Protein AF-A0A8T2WGD7-F1 (afdb_monomer)

Foldseek 3Di:
DDDDDDDDDDDDDPDDDDDDDDDDDDPDDDDDDDPDDPDDDDDPDDPPPDPPPPPPPDDDDDPVVVVVVVVVVVVVVVVVVVVVVVVLVVVLVVQVDDPDDAAAEDDQVCVLVVLQPDDLQAKEKEWEAESSDPLSSVLVVVVRVLCVVVDPRYHHHYYYCDPNNVVVCVVVVNDDPGKIFIGGNSDTPDIDDDSVCSVVVNVVSVVRD

Radius of gyration: 30.74 Å; Cα contacts (8 Å, |Δi|>4): 181; chains: 1; bounding box: 77×70×75 Å

Sequence (209 aa):
MEAMGVTNISMTSANLVKYHLVNQKPFNKAVAPLSTLSGLGLFRHQKKQQPHKTLLISQSTNKADELAAMQNFKSGLDDALKAAAAKAAAEAAAADADGEADLTSLEGPTFWSTIKSLPPTQLAIVLCYTNKCIPCKAAKPIIIQWVKEKGAKVVGFKFALTLPNKDVALAMGVRTSPVFLFFKNGELIKEIRGGKELQLVKEFMDQNS

Secondary structure (DSSP, 8-state):
--------------------------------------------------------------HHHHHHHHHHHHHHHHHHHHHHHHHHHHHHHTTSS----S-EEEPTTTHHHHHHHS-TTSEEEEEEE-TT-HHHHHHHHHHHHHHHHHGGGEEEEEEE--GGGHHHHHHTT--SSSEEEEEETTEEEEEEESSSTHHHHHHHHHHH-

Structure (mmCIF, N/CA/C/O backbone):
data_AF-A0A8T2WGD7-F1
#
_entry.id   AF-A0A8T2WGD7-F1
#
loop_
_atom_site.group_PDB
_atom_site.id
_atom_site.type_symbol
_atom_site.label_atom_id
_atom_site.label_alt_id
_atom_site.label_comp_id
_atom_site.label_asym_id
_atom_site.label_entity_id
_atom_site.label_seq_id
_atom_site.pdbx_PDB_ins_code
_atom_site.Cartn_x
_atom_site.Cartn_y
_atom_site.Cartn_z
_atom_site.occupancy
_atom_site.B_iso_or_equiv
_atom_site.auth_seq_id
_atom_site.auth_comp_id
_atom_site.auth_asym_id
_atom_site.auth_atom_id
_atom_site.pdbx_PDB_model_num
ATOM 1 N N . MET A 1 1 ? -43.949 -10.591 24.478 1.00 43.59 1 MET A N 1
ATOM 2 C CA . MET A 1 1 ? -44.166 -11.080 23.101 1.00 43.59 1 MET A CA 1
ATOM 3 C C . MET A 1 1 ? -44.875 -9.969 22.356 1.00 43.59 1 MET A C 1
ATOM 5 O O . MET A 1 1 ? -46.091 -9.888 22.429 1.00 43.59 1 MET A O 1
ATOM 9 N N . GLU A 1 2 ? -44.118 -9.075 21.730 1.00 40.19 2 GLU A N 1
ATOM 10 C CA . GLU A 1 2 ? -44.678 -8.021 20.883 1.00 40.19 2 GLU A CA 1
ATOM 11 C C . GLU A 1 2 ? -44.143 -8.203 19.470 1.00 40.19 2 GLU A C 1
ATOM 13 O O . GLU A 1 2 ? -42.950 -8.419 19.248 1.00 40.19 2 GLU A O 1
ATOM 18 N N . ALA A 1 3 ? -45.090 -8.239 18.543 1.00 41.53 3 ALA A N 1
ATOM 19 C CA . ALA A 1 3 ? -44.911 -8.584 17.155 1.00 41.53 3 ALA A CA 1
ATOM 20 C C . ALA A 1 3 ? -44.629 -7.333 16.314 1.00 41.53 3 ALA A C 1
ATOM 22 O O . ALA A 1 3 ? -45.290 -6.312 16.455 1.00 41.53 3 ALA A O 1
ATOM 23 N N . MET A 1 4 ? -43.664 -7.490 15.409 1.00 44.59 4 MET A N 1
ATOM 24 C CA . MET A 1 4 ? -43.708 -7.088 13.999 1.00 44.59 4 MET A CA 1
ATOM 25 C C . MET A 1 4 ? -44.355 -5.733 13.668 1.00 44.59 4 MET A C 1
ATOM 27 O O . MET A 1 4 ? -45.533 -5.648 13.329 1.00 44.59 4 MET A O 1
ATOM 31 N N . GLY A 1 5 ? -43.518 -4.695 13.613 1.00 37.62 5 GLY A N 1
ATOM 32 C CA . GLY A 1 5 ? -43.758 -3.502 12.804 1.00 37.62 5 GLY A CA 1
ATOM 33 C C . GLY A 1 5 ? -43.057 -3.637 11.453 1.00 37.62 5 GLY A C 1
ATOM 34 O O . GLY A 1 5 ? -41.836 -3.540 11.370 1.00 37.62 5 GLY A O 1
ATOM 35 N N . VAL A 1 6 ? -43.837 -3.883 10.403 1.00 46.53 6 VAL A N 1
ATOM 36 C CA . VAL A 1 6 ? -43.415 -3.835 8.999 1.00 46.53 6 VAL A CA 1
ATOM 37 C C . VAL A 1 6 ? -43.622 -2.407 8.504 1.00 46.53 6 VAL A C 1
ATOM 39 O O . VAL A 1 6 ? -44.757 -1.941 8.450 1.00 46.53 6 VAL A O 1
ATOM 42 N N . THR A 1 7 ? -42.559 -1.726 8.085 1.00 47.91 7 THR A N 1
ATOM 43 C CA . THR A 1 7 ? -42.673 -0.577 7.181 1.00 47.91 7 THR A CA 1
ATOM 44 C C . THR A 1 7 ? -41.691 -0.733 6.031 1.00 47.91 7 THR A C 1
ATOM 46 O O . THR A 1 7 ? -40.472 -0.695 6.178 1.00 47.91 7 THR A O 1
ATOM 49 N N . ASN A 1 8 ? -42.286 -0.947 4.860 1.00 40.00 8 ASN A N 1
ATOM 50 C CA . ASN A 1 8 ? -41.657 -0.882 3.554 1.00 40.00 8 ASN A CA 1
ATOM 51 C C . ASN A 1 8 ? -40.971 0.473 3.357 1.00 40.00 8 ASN A C 1
ATOM 53 O O . ASN A 1 8 ? -41.638 1.507 3.373 1.00 40.00 8 ASN A O 1
ATOM 57 N N . ILE A 1 9 ? -39.675 0.457 3.049 1.00 47.97 9 ILE A N 1
ATOM 58 C CA . ILE A 1 9 ? -39.036 1.535 2.294 1.00 47.97 9 ILE A CA 1
ATOM 59 C C . ILE A 1 9 ? -38.624 0.944 0.952 1.00 47.97 9 ILE A C 1
ATOM 61 O O . ILE A 1 9 ? -37.592 0.299 0.791 1.00 47.97 9 ILE A O 1
ATOM 65 N N . SER A 1 10 ? -39.513 1.160 -0.010 1.00 40.53 10 SER A N 1
ATOM 66 C CA . SER A 1 10 ? -39.226 1.110 -1.433 1.00 40.53 10 SER A CA 1
ATOM 67 C C . SER A 1 10 ? -38.199 2.194 -1.764 1.00 40.53 10 SER A C 1
ATOM 69 O O . SER A 1 10 ? -38.532 3.375 -1.719 1.00 40.53 10 SER A O 1
ATOM 71 N N . MET A 1 11 ? -36.989 1.811 -2.168 1.00 36.56 11 MET A N 1
ATOM 72 C CA . MET A 1 11 ? -36.146 2.649 -3.024 1.00 36.56 11 MET A CA 1
ATOM 73 C C . MET A 1 11 ? -35.572 1.801 -4.156 1.00 36.56 11 MET A C 1
ATOM 75 O O . MET A 1 11 ? -34.542 1.146 -4.054 1.00 36.56 11 MET A O 1
ATOM 79 N N . THR A 1 12 ? -36.361 1.800 -5.225 1.00 43.50 12 THR A N 1
ATOM 80 C CA . THR A 1 12 ? -35.983 1.823 -6.638 1.00 43.50 12 THR A CA 1
ATOM 81 C C . THR A 1 12 ? -34.497 1.677 -6.971 1.00 43.50 12 THR A C 1
ATOM 83 O O . THR A 1 12 ? -33.676 2.568 -6.763 1.00 43.50 12 THR A O 1
ATOM 86 N N . SER A 1 13 ? -34.234 0.571 -7.655 1.00 41.41 13 SER A N 1
ATOM 87 C CA . SER A 1 13 ? -33.205 0.369 -8.666 1.00 41.41 13 SER A CA 1
ATOM 88 C C . SER A 1 13 ? -32.984 1.591 -9.572 1.00 41.41 13 SER A C 1
ATOM 90 O O . SER A 1 13 ? -33.743 1.823 -10.512 1.00 41.41 13 SER A O 1
ATOM 92 N N . ALA A 1 14 ? -31.891 2.314 -9.344 1.00 42.25 14 ALA A N 1
ATOM 93 C CA . ALA A 1 14 ? -31.249 3.156 -10.349 1.00 42.25 14 ALA A CA 1
ATOM 94 C C . ALA A 1 14 ? -29.822 2.641 -10.543 1.00 42.25 14 ALA A C 1
ATOM 96 O O . ALA A 1 14 ? -28.838 3.155 -10.014 1.00 42.25 14 ALA A O 1
ATOM 97 N N . ASN A 1 15 ? -29.763 1.531 -11.270 1.00 37.78 15 ASN A N 1
ATOM 98 C CA . ASN A 1 15 ? -28.555 1.006 -11.867 1.00 37.78 15 ASN A CA 1
ATOM 99 C C . ASN A 1 15 ? -27.928 2.086 -12.758 1.00 37.78 15 ASN A C 1
ATOM 101 O O . ASN A 1 15 ? -28.629 2.669 -13.575 1.00 37.78 15 ASN A O 1
ATOM 105 N N . LEU A 1 16 ? -26.612 2.243 -12.604 1.00 41.31 16 LEU A N 1
ATOM 106 C CA . LEU A 1 16 ? -25.621 2.174 -13.678 1.00 41.31 16 LEU A CA 1
ATOM 107 C C . LEU A 1 16 ? -25.752 3.140 -14.878 1.00 41.31 16 LEU A C 1
ATOM 109 O O . LEU A 1 16 ? -26.809 3.373 -15.439 1.00 41.31 16 LEU A O 1
ATOM 113 N N . VAL A 1 17 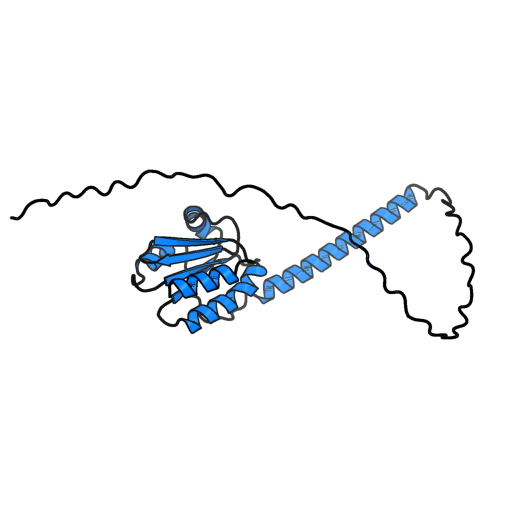? -24.582 3.551 -15.376 1.00 41.94 17 VAL A N 1
ATOM 114 C CA . VAL A 1 17 ? -24.332 4.292 -16.631 1.00 41.94 17 VAL A CA 1
ATOM 115 C C . VAL A 1 17 ? -24.252 5.816 -16.484 1.00 41.94 17 VAL A C 1
ATOM 117 O O . VAL A 1 17 ? -25.203 6.539 -16.757 1.00 41.94 17 VAL A O 1
ATOM 120 N N . LYS A 1 18 ? -23.042 6.309 -16.176 1.00 42.16 18 LYS A N 1
ATOM 121 C CA . LYS A 1 18 ? -22.360 7.373 -16.952 1.00 42.16 18 LYS A CA 1
ATOM 122 C C . LYS A 1 18 ? -21.025 7.761 -16.313 1.00 42.16 18 LYS A C 1
ATOM 124 O O . LYS A 1 18 ? -20.960 8.733 -15.585 1.00 42.16 18 LYS A O 1
ATOM 129 N N . TYR A 1 19 ? -19.951 7.047 -16.643 1.00 34.38 19 TYR A N 1
ATOM 130 C CA . TYR A 1 19 ? -18.603 7.634 -16.642 1.00 34.38 19 TYR A CA 1
ATOM 131 C C . TYR A 1 19 ? -17.776 7.014 -17.771 1.00 34.38 19 TYR A C 1
ATOM 133 O O . TYR A 1 19 ? -16.870 6.204 -17.582 1.00 34.38 19 TYR A O 1
ATOM 141 N N . HIS A 1 20 ? -18.143 7.395 -18.990 1.00 38.22 20 HIS A N 1
ATOM 142 C CA . HIS A 1 20 ? -17.285 7.307 -20.162 1.00 38.22 20 HIS A CA 1
ATOM 143 C C . HIS A 1 20 ? -17.554 8.518 -21.052 1.00 38.22 20 HIS A C 1
ATOM 145 O O . HIS A 1 20 ? -18.709 8.919 -21.183 1.00 38.22 20 HIS A O 1
ATOM 151 N N . LEU A 1 21 ? -16.478 9.014 -21.680 1.00 40.56 21 LEU A N 1
ATOM 152 C CA . LEU A 1 21 ? -16.380 10.172 -22.585 1.00 40.56 21 LEU A CA 1
ATOM 153 C C . LEU A 1 21 ? -16.255 11.521 -21.841 1.00 40.56 21 LEU A C 1
ATOM 155 O O . LEU A 1 21 ? -17.005 11.793 -20.921 1.00 40.56 21 LEU A O 1
ATOM 159 N N . VAL A 1 22 ? -15.348 12.443 -22.162 1.00 42.84 22 VAL A N 1
ATOM 160 C CA . VAL A 1 22 ? -14.399 12.545 -23.269 1.00 42.84 22 VAL A CA 1
ATOM 161 C C . VAL A 1 22 ? -13.336 13.570 -22.861 1.00 42.84 22 VAL A C 1
ATOM 163 O O . VAL A 1 22 ? -13.641 14.659 -22.385 1.00 42.84 22 VAL A O 1
ATOM 166 N N . ASN A 1 23 ? -12.076 13.202 -23.062 1.00 41.09 23 ASN A N 1
ATOM 167 C CA . ASN A 1 23 ? -10.942 14.110 -23.072 1.00 41.09 23 ASN A CA 1
ATOM 168 C C . ASN A 1 23 ? -10.891 14.743 -24.470 1.00 41.09 23 ASN A C 1
ATOM 170 O O . ASN A 1 23 ? -10.490 14.075 -25.421 1.00 41.09 23 ASN A O 1
ATOM 174 N N . GLN A 1 24 ? -11.334 15.992 -24.617 1.00 43.22 24 GLN A N 1
ATOM 175 C CA . GLN A 1 24 ? -11.022 16.801 -25.794 1.00 43.22 24 GLN A CA 1
ATOM 176 C C . GLN A 1 24 ? -10.644 18.224 -25.380 1.00 43.22 24 GLN A C 1
ATOM 178 O O . GLN A 1 24 ? -11.430 18.969 -24.801 1.00 43.22 24 GLN A O 1
ATOM 183 N N . LYS A 1 25 ? -9.393 18.573 -25.691 1.00 48.62 25 LYS A N 1
ATOM 184 C CA . LYS A 1 25 ? -8.848 19.933 -25.674 1.00 48.62 25 LYS A CA 1
ATOM 185 C C . LYS A 1 25 ? -9.598 20.810 -26.682 1.00 48.62 25 LYS A C 1
ATOM 187 O O . LYS A 1 25 ? -9.817 20.350 -27.801 1.00 48.62 25 LYS A O 1
ATOM 192 N N . PRO A 1 26 ? -9.767 22.106 -26.397 1.00 41.19 26 PRO A N 1
ATOM 193 C CA . PRO A 1 26 ? -9.791 23.109 -27.448 1.00 41.19 26 PRO A CA 1
ATOM 194 C C . PRO A 1 26 ? -8.509 23.946 -27.409 1.00 41.19 26 PRO A C 1
ATOM 196 O O . PRO A 1 26 ? -8.262 24.739 -26.504 1.00 41.19 26 PRO A O 1
ATOM 199 N N . PHE A 1 27 ? -7.685 23.750 -28.436 1.00 43.44 27 PHE A N 1
ATOM 200 C CA . PHE A 1 27 ? -6.678 24.708 -28.876 1.00 43.44 27 PHE A CA 1
ATOM 201 C C . PHE A 1 27 ? -7.441 25.815 -29.612 1.00 43.44 27 PHE A C 1
ATOM 203 O O . PHE A 1 27 ? -7.856 25.602 -30.747 1.00 43.44 27 PHE A O 1
ATOM 210 N N . ASN A 1 28 ? -7.661 26.972 -28.985 1.00 42.06 28 ASN A N 1
ATOM 211 C CA . ASN A 1 28 ? -8.217 28.132 -29.679 1.00 42.06 28 ASN A CA 1
ATOM 212 C C . ASN A 1 28 ? -7.241 29.307 -29.644 1.00 42.06 28 ASN A C 1
ATOM 214 O O . ASN A 1 28 ? -6.872 29.824 -28.593 1.00 42.06 28 ASN A O 1
ATOM 218 N N . LYS A 1 29 ? -6.830 29.688 -30.856 1.00 46.00 29 LYS A N 1
ATOM 219 C CA . LYS A 1 29 ? -6.151 30.930 -31.215 1.00 46.00 29 LYS A CA 1
ATOM 220 C C . LYS A 1 29 ? -7.048 32.125 -30.880 1.00 46.00 29 LYS A C 1
ATOM 222 O O . LYS A 1 29 ? -8.210 32.119 -31.269 1.00 46.00 29 LYS A O 1
ATOM 227 N N . ALA A 1 30 ? -6.469 33.185 -30.325 1.00 38.00 30 ALA A N 1
ATOM 228 C CA . ALA A 1 30 ? -6.874 34.556 -30.626 1.00 38.00 30 ALA A CA 1
ATOM 229 C C . ALA A 1 30 ? -5.709 35.507 -30.326 1.00 38.00 30 ALA A C 1
ATOM 231 O O . ALA A 1 30 ? -5.113 35.479 -29.254 1.00 38.00 30 ALA A O 1
ATOM 232 N N . VAL A 1 31 ? -5.372 36.299 -31.336 1.00 47.69 31 VAL A N 1
ATOM 233 C CA . VAL A 1 31 ? -4.348 37.343 -31.361 1.00 47.69 31 VAL A CA 1
ATOM 234 C C . VAL A 1 31 ? -5.012 38.662 -30.964 1.00 47.69 31 VAL A C 1
ATOM 236 O O . VAL A 1 31 ? -6.122 38.928 -31.418 1.00 47.69 31 VAL A O 1
ATOM 239 N N . ALA A 1 32 ? -4.319 39.512 -30.203 1.00 40.34 32 ALA A N 1
ATOM 240 C CA . ALA A 1 32 ? -4.594 40.949 -30.162 1.00 40.34 32 ALA A CA 1
ATOM 241 C C . ALA A 1 32 ? -3.281 41.747 -29.986 1.00 40.34 32 ALA A C 1
ATOM 243 O O . ALA A 1 32 ? -2.320 41.208 -29.432 1.00 40.34 32 ALA A O 1
ATOM 244 N N . PRO A 1 33 ? -3.204 42.983 -30.514 1.00 49.34 33 PRO A N 1
ATOM 245 C CA . PRO A 1 33 ? -1.953 43.621 -30.914 1.00 49.34 33 PRO A CA 1
ATOM 246 C C . PRO A 1 33 ? -1.381 44.545 -29.831 1.00 49.34 33 PRO A C 1
ATOM 248 O O . PRO A 1 33 ? -2.117 45.291 -29.192 1.00 49.34 33 PRO A O 1
ATOM 251 N N . LEU A 1 34 ? -0.053 44.553 -29.682 1.00 40.59 34 LEU A N 1
ATOM 252 C CA . LEU A 1 34 ? 0.660 45.533 -28.862 1.00 40.59 34 LEU A CA 1
ATOM 253 C C . LEU A 1 34 ? 1.481 46.454 -29.770 1.00 40.59 34 LEU A C 1
ATOM 255 O O . LEU A 1 34 ? 2.683 46.295 -29.967 1.00 40.59 34 LEU A O 1
ATOM 259 N N . SER A 1 35 ? 0.789 47.408 -30.383 1.00 47.69 35 SER A N 1
ATOM 260 C CA . SER A 1 35 ? 1.402 48.585 -30.984 1.00 47.69 35 SER A CA 1
ATOM 261 C C . SER A 1 35 ? 1.769 49.563 -29.872 1.00 47.69 35 SER A C 1
ATOM 263 O O . SER A 1 35 ? 0.868 50.241 -29.395 1.00 47.69 35 SER A O 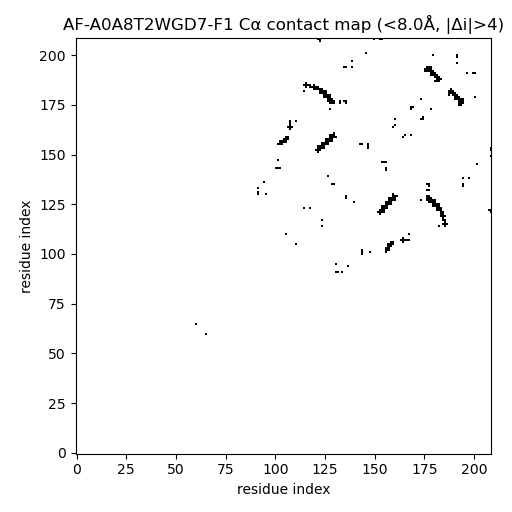1
ATOM 265 N N . THR A 1 36 ? 3.047 49.605 -29.476 1.00 50.81 36 THR A N 1
ATOM 266 C CA . THR A 1 36 ? 3.805 50.806 -29.043 1.00 50.81 36 THR A CA 1
ATOM 267 C C . THR A 1 36 ? 5.095 50.403 -28.327 1.00 50.81 36 THR A C 1
ATOM 269 O O . THR A 1 36 ? 5.162 50.394 -27.107 1.00 50.81 36 THR A O 1
ATOM 272 N N . LEU A 1 37 ? 6.168 50.144 -29.074 1.00 42.91 37 LEU A N 1
ATOM 273 C CA . LEU A 1 37 ? 7.529 50.336 -28.556 1.00 42.91 37 LEU A CA 1
ATOM 274 C C . LEU A 1 37 ? 8.405 50.900 -29.678 1.00 42.91 37 LEU A C 1
ATOM 276 O O . LEU A 1 37 ? 9.213 50.217 -30.302 1.00 42.91 37 LEU A O 1
ATOM 280 N N . SER A 1 38 ? 8.198 52.190 -29.935 1.00 46.75 38 SER A N 1
ATOM 281 C CA . SER A 1 38 ? 9.214 53.057 -30.519 1.00 46.75 38 SER A CA 1
ATOM 282 C C . SER A 1 38 ? 10.347 53.183 -29.504 1.00 46.75 38 SER A C 1
ATOM 284 O O . SER A 1 38 ? 10.168 53.771 -28.442 1.00 46.75 38 SER A O 1
ATOM 286 N N . GLY A 1 39 ? 11.503 52.609 -29.816 1.00 40.31 39 GLY A N 1
ATOM 287 C CA . GLY A 1 39 ? 12.676 52.665 -28.953 1.00 40.31 39 GLY A CA 1
ATOM 288 C C . GLY A 1 39 ? 13.917 52.236 -29.714 1.00 40.31 39 GLY A C 1
ATOM 289 O O . GLY A 1 39 ? 14.269 51.062 -29.731 1.00 40.31 39 GLY A O 1
ATOM 290 N N . LEU A 1 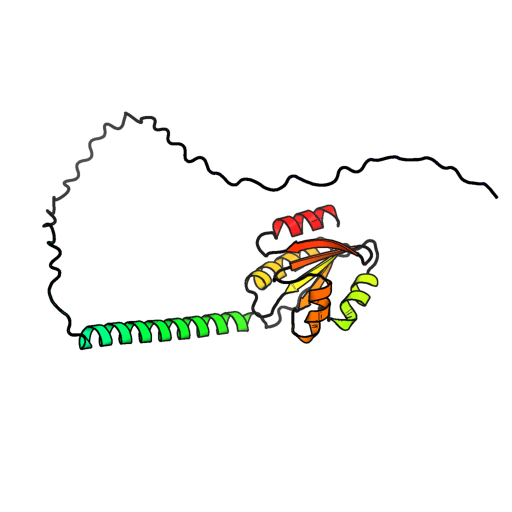40 ? 14.541 53.208 -30.381 1.00 46.50 40 LEU A N 1
ATOM 291 C CA . LEU A 1 40 ? 15.857 53.106 -31.000 1.00 46.50 40 LEU A CA 1
ATOM 292 C C . LEU A 1 40 ? 16.864 52.445 -30.046 1.00 46.50 40 LEU A C 1
ATOM 294 O O . LEU A 1 40 ? 17.116 52.942 -28.953 1.00 46.50 40 LEU A O 1
ATOM 298 N N . GLY A 1 41 ? 17.500 51.376 -30.516 1.00 38.00 41 GLY A N 1
ATOM 299 C CA . GLY A 1 41 ? 18.620 50.722 -29.851 1.00 38.00 41 GLY A CA 1
ATOM 300 C C . GLY A 1 41 ? 19.563 50.148 -30.894 1.00 38.00 41 GLY A C 1
ATOM 301 O O . GLY A 1 41 ? 19.402 49.025 -31.358 1.00 38.00 41 GLY A O 1
ATOM 302 N N . LEU A 1 42 ? 20.514 50.979 -31.302 1.00 48.12 42 LEU A N 1
ATOM 303 C CA . LEU A 1 42 ? 21.591 50.716 -32.245 1.00 48.12 42 LEU A CA 1
ATOM 304 C C . LEU A 1 42 ? 22.368 49.437 -31.860 1.00 48.12 42 LEU A C 1
ATOM 306 O O . LEU A 1 42 ? 23.206 49.467 -30.968 1.00 48.12 42 LEU A O 1
ATOM 310 N N . PHE A 1 43 ? 22.154 48.323 -32.561 1.00 41.09 43 PHE A N 1
ATOM 311 C CA . PHE A 1 43 ? 23.106 47.210 -32.562 1.00 41.09 43 PHE A CA 1
ATOM 312 C C . PHE A 1 43 ? 23.367 46.769 -33.997 1.00 41.09 43 PHE A C 1
ATOM 314 O O . PHE A 1 43 ? 22.528 46.163 -34.663 1.00 41.09 43 PHE A O 1
ATOM 321 N N . ARG A 1 44 ? 24.569 47.108 -34.479 1.00 51.16 44 ARG A N 1
ATOM 322 C CA . ARG A 1 44 ? 25.159 46.583 -35.713 1.00 51.16 44 ARG A CA 1
ATOM 323 C C . ARG A 1 44 ? 25.199 45.057 -35.625 1.00 51.16 44 ARG A C 1
ATOM 325 O O . ARG A 1 44 ? 26.124 44.487 -35.054 1.00 51.16 44 ARG A O 1
ATOM 332 N N . HIS A 1 45 ? 24.206 44.399 -36.210 1.00 44.50 45 HIS A N 1
ATOM 333 C CA . HIS A 1 45 ? 24.243 42.965 -36.442 1.00 44.50 45 HIS A CA 1
ATOM 334 C C . HIS A 1 45 ? 25.029 42.718 -37.732 1.00 44.50 45 HIS A C 1
ATOM 336 O O . HIS A 1 45 ? 24.586 43.066 -38.829 1.00 44.50 45 HIS A O 1
ATOM 342 N N . GLN A 1 46 ? 26.232 42.159 -37.601 1.00 50.41 46 GLN A N 1
ATOM 343 C CA . GLN A 1 46 ? 26.970 41.633 -38.741 1.00 50.41 46 GLN A CA 1
ATOM 344 C C . GLN A 1 46 ? 26.121 40.565 -39.443 1.00 50.41 46 GLN A C 1
ATOM 346 O O . GLN A 1 46 ? 25.866 39.496 -38.890 1.00 50.41 46 GLN A O 1
ATOM 351 N N . LYS A 1 47 ? 25.729 40.830 -40.692 1.00 43.88 47 LYS A N 1
ATOM 352 C CA . LYS A 1 47 ? 25.261 39.802 -41.628 1.00 43.88 47 LYS A CA 1
ATOM 353 C C . LYS A 1 47 ? 26.434 38.868 -41.950 1.00 43.88 47 LYS A C 1
ATOM 355 O O . LYS A 1 47 ? 27.127 39.065 -42.944 1.00 43.88 47 LYS A O 1
ATOM 360 N N . LYS A 1 48 ? 26.643 37.821 -41.148 1.00 43.62 48 LYS A N 1
ATOM 361 C CA . LYS A 1 48 ? 27.285 36.608 -41.664 1.00 43.62 48 LYS A CA 1
ATOM 362 C C . LYS A 1 48 ? 26.272 35.931 -42.577 1.00 43.62 48 LYS A C 1
ATOM 364 O O . LYS A 1 48 ? 25.345 35.271 -42.115 1.00 43.62 48 LYS A O 1
ATOM 369 N N . GLN A 1 49 ? 26.434 36.166 -43.874 1.00 47.50 49 GLN A N 1
ATOM 370 C CA . GLN A 1 49 ? 25.847 35.341 -44.919 1.00 47.50 49 GLN A CA 1
ATOM 371 C C . GLN A 1 49 ? 26.201 33.886 -44.599 1.00 47.50 49 GLN A C 1
ATOM 373 O O . GLN A 1 49 ? 27.376 33.525 -44.592 1.00 47.50 49 GLN A O 1
ATOM 378 N N . GLN A 1 50 ? 25.208 33.069 -44.258 1.00 49.78 50 GLN A N 1
ATOM 379 C CA . GLN A 1 50 ? 25.409 31.630 -44.265 1.00 49.78 50 GLN A CA 1
ATOM 380 C C . GLN A 1 50 ? 25.287 31.183 -45.723 1.00 49.78 50 GLN A C 1
ATOM 382 O O . GLN A 1 50 ? 24.212 31.358 -46.302 1.00 49.78 50 GLN A O 1
ATOM 387 N N . PRO A 1 51 ? 26.357 30.670 -46.355 1.00 43.12 51 PRO A N 1
ATOM 388 C CA . PRO A 1 51 ? 26.219 30.067 -47.667 1.00 43.12 51 PRO A CA 1
ATOM 389 C C . PRO A 1 51 ? 25.314 28.846 -47.518 1.00 43.12 51 PRO A C 1
ATOM 391 O O . PRO A 1 51 ? 25.501 28.035 -46.608 1.00 43.12 51 PRO A O 1
ATOM 394 N N . HIS A 1 52 ? 24.321 28.740 -48.399 1.00 48.28 52 HIS A N 1
ATOM 395 C CA . HIS A 1 52 ? 23.499 27.549 -48.553 1.00 48.28 52 HIS A CA 1
ATOM 396 C C . HIS A 1 52 ? 24.427 26.336 -48.658 1.00 48.28 52 HIS A C 1
ATOM 398 O O . HIS A 1 52 ? 25.092 26.135 -49.672 1.00 48.28 52 HIS A O 1
ATOM 404 N N . LYS A 1 53 ? 24.515 25.549 -47.581 1.00 46.44 53 LYS A N 1
ATOM 405 C CA . LYS A 1 53 ? 25.197 24.261 -47.602 1.00 46.44 53 LYS A CA 1
ATOM 406 C C . LYS A 1 53 ? 24.339 23.350 -48.468 1.00 46.44 53 LYS A C 1
ATOM 408 O O . LYS A 1 53 ? 23.363 22.772 -47.998 1.00 46.44 53 LYS A O 1
ATOM 413 N N . THR A 1 54 ? 24.686 23.280 -49.748 1.00 43.28 54 THR A N 1
ATOM 414 C CA . THR A 1 54 ? 24.332 22.172 -50.626 1.00 43.28 54 THR A CA 1
ATOM 415 C C . THR A 1 54 ? 24.576 20.892 -49.841 1.00 43.28 54 THR A C 1
ATOM 417 O O . THR A 1 54 ? 25.712 20.603 -49.457 1.00 43.28 54 THR A O 1
ATOM 420 N N . LEU A 1 55 ? 23.500 20.166 -49.541 1.00 47.09 55 LEU A N 1
ATOM 421 C CA . LEU A 1 55 ? 23.576 18.831 -48.975 1.00 47.09 55 LEU A CA 1
ATOM 422 C C . LEU A 1 55 ? 24.146 17.935 -50.078 1.00 47.09 55 LEU A C 1
ATOM 424 O O . LEU A 1 55 ? 23.414 17.354 -50.874 1.00 47.09 55 LEU A O 1
ATOM 428 N N . LEU A 1 56 ? 25.474 17.901 -50.180 1.00 41.28 56 LEU A N 1
ATOM 429 C CA . LEU A 1 56 ? 26.171 16.877 -50.932 1.00 41.28 56 LEU A CA 1
ATOM 430 C C . LEU A 1 56 ? 25.878 15.563 -50.212 1.00 41.28 56 LEU A C 1
ATOM 432 O O . LEU A 1 56 ? 26.493 15.252 -49.195 1.00 41.28 56 LEU A O 1
ATOM 436 N N . ILE A 1 57 ? 24.915 14.802 -50.728 1.00 59.53 57 ILE A N 1
ATOM 437 C CA . ILE A 1 57 ? 24.851 13.363 -50.482 1.00 59.53 57 ILE A CA 1
ATOM 438 C C . ILE A 1 57 ? 26.058 12.787 -51.228 1.00 59.53 57 ILE A C 1
ATOM 440 O O . ILE A 1 57 ? 25.973 12.385 -52.387 1.00 59.53 57 ILE A O 1
ATOM 444 N N . SER A 1 58 ? 27.234 12.882 -50.606 1.00 54.44 58 SER A N 1
ATOM 445 C CA . SER A 1 58 ? 28.469 12.365 -51.170 1.00 54.44 58 SER A CA 1
ATOM 446 C C . SER A 1 58 ? 28.666 10.923 -50.725 1.00 54.44 58 SER A C 1
ATOM 448 O O . SER A 1 58 ? 29.146 10.664 -49.629 1.00 54.44 58 SER A O 1
ATOM 450 N N . GLN A 1 59 ? 28.320 10.050 -51.667 1.00 55.56 59 GLN A N 1
ATOM 451 C CA . GLN A 1 59 ? 29.041 8.843 -52.065 1.00 55.56 59 GLN A CA 1
ATOM 452 C C . GLN A 1 59 ? 29.026 7.637 -51.117 1.00 55.56 59 GLN A C 1
ATOM 454 O O . GLN A 1 59 ? 29.397 7.693 -49.952 1.00 55.56 59 GLN A O 1
ATOM 459 N N . SER A 1 60 ? 28.607 6.527 -51.730 1.00 59.31 60 SER A N 1
ATOM 460 C CA . SER A 1 60 ? 28.630 5.137 -51.282 1.00 59.31 60 SER A CA 1
ATOM 461 C C . SER A 1 60 ? 29.730 4.822 -50.268 1.00 59.31 60 SER A C 1
ATOM 463 O O . SER A 1 60 ? 30.874 4.552 -50.638 1.00 59.31 60 SER A O 1
ATOM 465 N N . THR A 1 61 ? 29.361 4.771 -48.993 1.00 60.81 61 THR A N 1
ATOM 466 C CA . THR A 1 61 ? 30.094 3.969 -48.020 1.00 60.81 61 THR A CA 1
ATOM 467 C C . THR A 1 61 ? 29.930 2.514 -48.429 1.00 60.81 61 THR A C 1
ATOM 469 O O . THR A 1 61 ? 28.813 2.046 -48.659 1.00 60.81 61 THR A O 1
ATOM 472 N N . ASN A 1 62 ? 31.039 1.798 -48.604 1.00 74.88 62 ASN A N 1
ATOM 473 C CA . ASN A 1 62 ? 30.974 0.378 -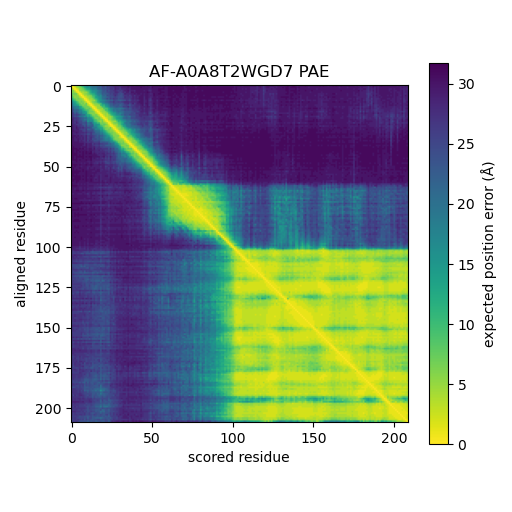48.918 1.00 74.88 62 ASN A CA 1
ATOM 474 C C . ASN A 1 62 ? 30.217 -0.339 -47.792 1.00 74.88 62 ASN A C 1
ATOM 476 O O . ASN A 1 62 ? 30.275 0.075 -46.635 1.00 74.88 62 ASN A O 1
ATOM 480 N N . LYS A 1 63 ? 29.551 -1.454 -48.108 1.00 74.00 63 LYS A N 1
ATOM 481 C CA . LYS A 1 63 ? 28.784 -2.262 -47.138 1.00 74.00 63 LYS A CA 1
ATOM 482 C C . LYS A 1 63 ? 29.573 -2.590 -45.856 1.00 74.00 63 LYS A C 1
ATOM 484 O O . LYS A 1 63 ? 28.977 -2.796 -44.804 1.00 74.00 63 LYS A O 1
ATOM 489 N N . ALA A 1 64 ? 30.904 -2.633 -45.943 1.00 75.06 64 ALA A N 1
ATOM 490 C CA . ALA A 1 64 ? 31.805 -2.822 -44.811 1.00 75.06 64 ALA A CA 1
ATOM 491 C C . ALA A 1 64 ? 31.821 -1.634 -43.827 1.00 75.06 64 ALA A C 1
ATOM 493 O O . ALA A 1 64 ? 31.783 -1.858 -42.619 1.00 75.06 64 ALA A O 1
ATOM 494 N N . ASP A 1 65 ? 31.818 -0.393 -44.317 1.00 72.75 65 ASP A N 1
ATOM 495 C CA . ASP A 1 65 ? 31.829 0.816 -43.482 1.00 72.75 65 ASP A CA 1
ATOM 496 C C . ASP A 1 65 ? 30.476 1.034 -42.792 1.00 72.75 65 ASP A C 1
ATOM 498 O O . ASP A 1 65 ? 30.419 1.404 -41.619 1.00 72.75 65 ASP A O 1
ATOM 502 N N . GLU A 1 66 ? 29.374 0.721 -43.482 1.00 74.25 66 GLU A N 1
ATOM 503 C CA . GLU A 1 66 ? 28.036 0.722 -42.877 1.00 74.25 66 GLU A CA 1
ATOM 504 C C . GLU A 1 66 ? 27.914 -0.353 -41.790 1.00 74.25 66 GLU A C 1
ATOM 506 O O . GLU A 1 66 ? 27.375 -0.090 -40.714 1.00 74.25 66 GLU A O 1
ATOM 511 N N . LEU A 1 67 ? 28.471 -1.550 -42.024 1.00 77.31 67 LEU A N 1
ATOM 512 C CA . LEU A 1 67 ? 28.476 -2.623 -41.031 1.00 77.31 67 LEU A CA 1
ATOM 513 C C . LEU A 1 67 ? 29.304 -2.240 -39.799 1.00 77.31 67 LEU A C 1
ATOM 515 O O . LEU A 1 67 ? 28.867 -2.492 -38.677 1.00 77.31 67 LEU A O 1
ATOM 519 N N . ALA A 1 68 ? 30.451 -1.584 -39.991 1.00 80.19 68 ALA A N 1
ATOM 520 C CA . ALA A 1 68 ? 31.273 -1.075 -38.899 1.00 80.19 68 ALA A CA 1
ATOM 521 C C . ALA A 1 68 ? 30.539 0.017 -38.101 1.00 80.19 68 ALA A C 1
ATOM 523 O O . ALA A 1 68 ? 30.519 -0.025 -36.871 1.00 80.19 68 ALA A O 1
ATOM 524 N N . ALA A 1 69 ? 29.861 0.953 -38.772 1.00 81.06 69 ALA A N 1
ATOM 525 C CA . ALA A 1 69 ? 29.057 1.980 -38.109 1.00 81.06 69 ALA A CA 1
ATOM 526 C C . ALA A 1 69 ? 27.892 1.375 -37.301 1.00 81.06 69 ALA A C 1
ATOM 528 O O . ALA A 1 69 ? 27.656 1.771 -36.158 1.00 81.06 69 ALA A O 1
ATOM 529 N N . MET A 1 70 ? 27.205 0.369 -37.852 1.00 78.50 70 MET A N 1
ATOM 530 C CA . MET A 1 70 ? 26.137 -0.352 -37.152 1.00 78.50 70 MET A CA 1
ATOM 531 C C . MET A 1 70 ? 26.661 -1.163 -35.962 1.00 78.50 70 MET A C 1
ATOM 533 O O . MET A 1 70 ? 26.007 -1.207 -34.921 1.00 78.50 70 MET A O 1
ATOM 537 N N . GLN A 1 71 ? 27.834 -1.787 -36.087 1.00 83.19 71 GLN A N 1
ATOM 538 C CA . GLN A 1 71 ? 28.467 -2.536 -34.999 1.00 83.19 71 GLN A CA 1
ATOM 539 C C . GLN A 1 71 ? 28.902 -1.614 -33.860 1.00 83.19 71 GLN A C 1
ATOM 541 O O . GLN A 1 71 ? 28.617 -1.924 -32.708 1.00 83.19 71 GLN A O 1
ATOM 546 N N . ASN A 1 72 ? 29.484 -0.457 -34.180 1.00 84.81 72 ASN A N 1
ATOM 547 C 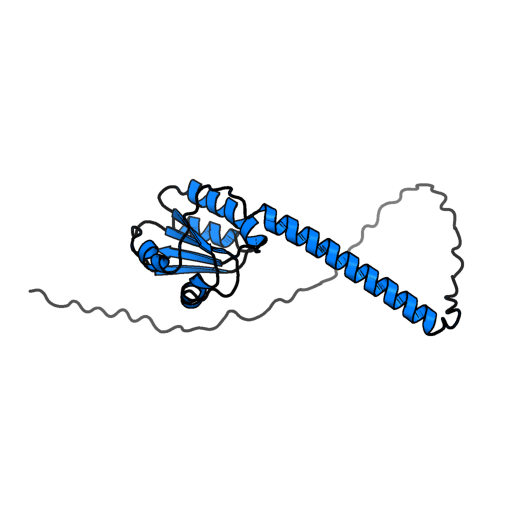CA . ASN A 1 72 ? 29.882 0.549 -33.193 1.00 84.81 72 ASN A CA 1
ATOM 548 C C . ASN A 1 72 ? 28.671 1.175 -32.483 1.00 84.81 72 ASN A C 1
ATOM 550 O O . ASN A 1 72 ? 28.717 1.447 -31.285 1.00 84.81 72 ASN A O 1
ATOM 554 N N . PHE A 1 73 ? 27.565 1.384 -33.203 1.00 86.25 73 PHE A N 1
ATOM 555 C CA . PHE A 1 73 ? 26.319 1.846 -32.594 1.00 86.25 73 PHE A CA 1
ATOM 556 C C . PHE A 1 73 ? 25.713 0.779 -31.676 1.00 86.25 73 PHE A C 1
ATOM 558 O O . PHE A 1 73 ? 25.286 1.091 -30.566 1.00 86.25 73 PHE A O 1
ATOM 565 N N . LYS A 1 74 ? 25.709 -0.486 -32.115 1.00 88.19 74 LYS A N 1
ATOM 566 C CA . LYS A 1 74 ? 25.225 -1.611 -31.312 1.00 88.19 74 LYS A CA 1
ATOM 567 C C . LYS A 1 74 ? 26.052 -1.781 -30.039 1.00 88.19 74 LYS A C 1
ATOM 569 O O . LYS A 1 74 ? 25.468 -1.843 -28.965 1.00 88.19 74 LYS A O 1
ATOM 574 N N . SER A 1 75 ? 27.381 -1.784 -30.141 1.00 81.25 75 SER A N 1
ATOM 575 C CA . SER A 1 75 ? 28.254 -1.902 -28.971 1.00 81.25 75 SER A CA 1
ATOM 576 C C . SER A 1 75 ? 28.086 -0.714 -28.025 1.00 81.25 75 SER A C 1
ATOM 578 O O . SER A 1 75 ? 27.930 -0.914 -26.828 1.00 81.25 75 SER A O 1
ATOM 580 N N . GLY A 1 76 ? 28.002 0.512 -28.554 1.00 86.25 76 GLY A N 1
ATOM 581 C CA . GLY A 1 76 ? 27.746 1.701 -27.740 1.00 86.25 76 GLY A CA 1
ATOM 582 C C . GLY A 1 76 ? 26.395 1.659 -27.016 1.00 86.25 76 GLY A C 1
ATOM 583 O O . GLY A 1 76 ? 26.295 2.103 -25.872 1.00 86.25 76 GLY A O 1
ATOM 584 N N . LEU A 1 77 ? 25.360 1.093 -27.645 1.00 86.69 77 LEU A N 1
ATOM 585 C CA . LEU A 1 77 ? 24.050 0.897 -27.025 1.00 86.69 77 LEU A CA 1
ATOM 586 C C . LEU A 1 77 ? 24.072 -0.216 -25.970 1.00 86.69 77 LEU A C 1
ATOM 588 O O . LEU A 1 77 ? 23.475 -0.041 -24.910 1.00 86.69 77 LEU A O 1
ATOM 592 N N . ASP A 1 78 ? 24.762 -1.326 -26.235 1.00 86.06 78 ASP A N 1
ATOM 593 C CA . ASP A 1 78 ? 24.929 -2.429 -25.285 1.00 86.06 78 ASP A CA 1
ATOM 594 C C . ASP A 1 78 ? 25.710 -1.966 -24.042 1.00 86.06 78 ASP A C 1
ATOM 596 O O . ASP A 1 78 ? 25.310 -2.260 -22.913 1.00 86.06 78 ASP A O 1
ATOM 600 N N . ASP A 1 79 ? 26.757 -1.157 -24.223 1.00 85.50 79 ASP A N 1
ATOM 601 C CA . ASP A 1 79 ? 27.530 -0.558 -23.132 1.00 85.50 79 ASP A CA 1
ATOM 602 C C . ASP A 1 79 ? 26.700 0.459 -22.339 1.00 85.50 79 ASP A C 1
ATOM 604 O O . ASP A 1 79 ? 26.704 0.443 -21.104 1.00 85.50 79 ASP A O 1
ATOM 608 N N . ALA A 1 80 ? 25.918 1.300 -23.024 1.00 83.06 80 ALA A N 1
ATOM 609 C CA . ALA A 1 80 ? 25.004 2.239 -22.380 1.00 83.06 80 ALA A CA 1
ATOM 610 C C . ALA A 1 80 ? 23.888 1.519 -21.608 1.00 83.06 80 ALA A C 1
ATOM 612 O O . ALA A 1 80 ? 23.555 1.920 -20.491 1.00 83.06 80 ALA A O 1
ATOM 613 N N . LEU A 1 81 ? 23.335 0.435 -22.158 1.00 83.00 81 LEU A N 1
ATOM 614 C CA . LEU A 1 81 ? 22.309 -0.373 -21.507 1.00 83.00 81 LEU A CA 1
ATOM 615 C C . LEU A 1 81 ? 22.882 -1.122 -20.303 1.00 83.00 81 LEU A C 1
ATOM 617 O O . LEU A 1 81 ? 22.237 -1.175 -19.258 1.00 83.00 81 LEU A O 1
ATOM 621 N N . LYS A 1 82 ? 24.107 -1.645 -20.404 1.00 81.06 82 LYS A N 1
ATOM 622 C CA . LYS A 1 82 ? 24.807 -2.310 -19.300 1.00 81.06 82 LYS A CA 1
ATOM 623 C C . LYS A 1 82 ? 25.170 -1.325 -18.188 1.00 81.06 82 LYS A C 1
ATOM 625 O O . LYS A 1 82 ? 24.977 -1.643 -17.015 1.00 81.06 82 LYS A O 1
ATOM 630 N N . ALA A 1 83 ? 25.600 -0.112 -18.533 1.00 77.31 83 ALA A N 1
ATOM 631 C CA . ALA A 1 83 ? 25.842 0.967 -17.577 1.00 77.31 83 ALA A CA 1
ATOM 632 C C . ALA A 1 83 ? 24.541 1.452 -16.910 1.00 77.31 83 ALA A C 1
ATOM 634 O O . ALA A 1 83 ? 24.500 1.643 -15.693 1.00 77.31 83 ALA A O 1
ATOM 635 N N . ALA A 1 84 ? 23.453 1.590 -17.674 1.00 70.31 84 ALA A N 1
ATOM 636 C CA . ALA A 1 84 ? 22.139 1.953 -17.152 1.00 70.31 84 ALA A CA 1
ATOM 637 C C . ALA A 1 84 ? 21.547 0.852 -16.257 1.00 70.31 84 ALA A C 1
ATOM 639 O O . ALA A 1 84 ? 21.002 1.156 -15.200 1.00 70.31 84 ALA A O 1
ATOM 640 N N . ALA A 1 85 ? 21.705 -0.422 -16.627 1.00 60.66 85 ALA A N 1
ATOM 641 C CA . ALA A 1 85 ? 21.275 -1.563 -15.826 1.00 60.66 85 ALA A CA 1
ATOM 642 C C . ALA A 1 85 ? 22.082 -1.683 -14.525 1.00 60.66 85 ALA A C 1
ATOM 644 O O . ALA A 1 85 ? 21.497 -1.926 -13.472 1.00 60.66 85 ALA A O 1
ATOM 645 N N . ALA A 1 86 ? 23.398 -1.444 -14.561 1.00 55.41 86 ALA A N 1
ATOM 646 C CA . ALA A 1 86 ? 24.235 -1.407 -13.362 1.00 55.41 86 ALA A CA 1
ATOM 647 C C . ALA A 1 86 ? 23.843 -0.251 -12.425 1.00 55.41 86 ALA A C 1
ATOM 649 O O . ALA A 1 86 ? 23.731 -0.446 -11.214 1.00 55.41 86 ALA A O 1
ATOM 650 N N . LYS A 1 87 ? 23.546 0.932 -12.980 1.00 53.38 87 LYS A N 1
ATOM 651 C CA . LYS A 1 87 ? 23.069 2.088 -12.210 1.00 53.38 87 LYS A CA 1
ATOM 652 C C . LYS A 1 87 ? 21.677 1.846 -11.607 1.00 53.38 87 LYS A C 1
ATOM 654 O O . LYS A 1 87 ? 21.478 2.097 -10.423 1.00 53.38 87 LYS A O 1
ATOM 659 N N . ALA A 1 88 ? 20.752 1.269 -12.374 1.00 48.91 88 ALA A N 1
ATOM 660 C CA . ALA A 1 88 ? 19.418 0.897 -11.900 1.00 48.91 88 ALA A CA 1
ATOM 661 C C . ALA A 1 88 ? 19.453 -0.228 -10.847 1.00 48.91 88 ALA A C 1
ATOM 663 O O . ALA A 1 88 ? 18.651 -0.228 -9.913 1.00 48.91 88 ALA A O 1
ATOM 664 N N . ALA A 1 89 ? 20.390 -1.175 -10.957 1.00 41.69 89 ALA A N 1
ATOM 665 C CA . ALA A 1 89 ? 20.581 -2.234 -9.970 1.00 41.69 89 ALA A CA 1
ATOM 666 C C . ALA A 1 89 ? 21.151 -1.697 -8.645 1.00 41.69 89 ALA A C 1
ATOM 668 O O . ALA A 1 89 ? 20.679 -2.104 -7.581 1.00 41.69 89 ALA A O 1
ATOM 669 N N . ALA A 1 90 ? 22.094 -0.750 -8.699 1.00 40.00 90 ALA A N 1
ATOM 670 C CA . ALA A 1 90 ? 22.646 -0.091 -7.514 1.00 40.00 90 ALA A CA 1
ATOM 671 C C . ALA A 1 90 ? 21.592 0.758 -6.776 1.00 40.00 90 ALA A C 1
ATOM 673 O O . ALA A 1 90 ? 21.469 0.681 -5.554 1.00 40.00 90 ALA A O 1
ATOM 674 N N . GLU A 1 91 ? 20.757 1.494 -7.512 1.00 39.66 91 GLU A N 1
ATOM 675 C CA . GLU A 1 91 ? 19.686 2.324 -6.940 1.00 39.66 91 GLU A CA 1
ATOM 676 C C . GLU A 1 91 ? 18.504 1.478 -6.416 1.00 39.66 91 GLU A C 1
ATOM 678 O O . GLU A 1 91 ? 17.823 1.841 -5.454 1.00 39.66 91 GLU A O 1
ATOM 683 N N . ALA A 1 92 ? 18.297 0.281 -6.976 1.00 40.31 92 ALA A N 1
ATOM 684 C CA . ALA A 1 92 ? 17.337 -0.684 -6.451 1.00 40.31 92 ALA A CA 1
ATOM 685 C C . ALA A 1 92 ? 17.808 -1.364 -5.153 1.00 40.31 92 ALA A C 1
ATOM 687 O O . ALA A 1 92 ? 16.956 -1.670 -4.320 1.00 40.31 92 ALA A O 1
ATOM 688 N N . ALA A 1 93 ? 19.116 -1.591 -4.979 1.00 35.88 93 ALA A N 1
ATOM 689 C CA . ALA A 1 93 ? 19.698 -2.236 -3.797 1.00 35.88 93 ALA A CA 1
ATOM 690 C C . ALA A 1 93 ? 19.788 -1.303 -2.573 1.00 35.88 93 ALA A C 1
ATOM 692 O O . ALA A 1 93 ? 19.655 -1.764 -1.445 1.00 35.88 93 ALA A O 1
ATOM 693 N N . ALA A 1 94 ? 19.920 0.011 -2.776 1.00 39.22 94 ALA A N 1
ATOM 694 C CA . ALA A 1 94 ? 20.063 0.984 -1.686 1.00 39.22 94 ALA A CA 1
ATOM 695 C C . ALA A 1 94 ? 18.785 1.240 -0.859 1.00 39.22 94 ALA A C 1
ATOM 697 O O . ALA A 1 94 ? 18.831 1.978 0.117 1.00 39.22 94 ALA A O 1
ATOM 698 N N . ALA A 1 95 ? 17.636 0.667 -1.233 1.00 44.41 95 ALA A N 1
ATOM 699 C CA . ALA A 1 95 ? 16.369 0.933 -0.544 1.00 44.41 95 ALA A CA 1
ATOM 700 C C . ALA A 1 95 ? 15.595 -0.324 -0.117 1.00 44.41 95 ALA A C 1
ATOM 702 O O . ALA A 1 95 ? 14.400 -0.241 0.163 1.00 44.41 95 ALA A O 1
ATOM 703 N N . ASP A 1 96 ? 16.292 -1.460 -0.051 1.00 40.94 96 ASP A N 1
ATOM 704 C CA . ASP A 1 96 ? 15.872 -2.624 0.739 1.00 40.94 96 ASP A CA 1
ATOM 705 C C . ASP A 1 96 ? 16.603 -2.683 2.104 1.00 40.94 96 ASP A C 1
ATOM 707 O O . ASP A 1 96 ? 16.328 -3.581 2.885 1.00 40.94 96 ASP A O 1
ATOM 711 N N . ALA A 1 97 ? 17.473 -1.709 2.416 1.00 40.25 97 ALA A N 1
ATOM 712 C CA . ALA A 1 97 ? 18.111 -1.547 3.726 1.00 40.25 97 ALA A CA 1
ATOM 713 C C . ALA A 1 97 ? 17.305 -0.574 4.619 1.00 40.25 97 ALA A C 1
ATOM 715 O O . ALA A 1 97 ? 17.486 0.641 4.591 1.00 40.25 97 ALA A O 1
ATOM 716 N N . ASP A 1 98 ? 16.327 -1.125 5.336 1.00 46.62 98 ASP A N 1
ATOM 717 C CA . ASP A 1 98 ? 16.143 -0.942 6.785 1.00 46.62 98 ASP A CA 1
ATOM 718 C C . ASP A 1 98 ? 16.198 0.488 7.357 1.00 46.62 98 ASP A C 1
ATOM 720 O O . ASP A 1 98 ? 16.979 0.814 8.245 1.00 46.62 98 ASP A O 1
ATOM 724 N N . GLY A 1 99 ? 15.268 1.332 6.913 1.00 44.25 99 GLY A N 1
ATOM 725 C CA . GLY A 1 99 ? 14.693 2.401 7.736 1.00 44.25 99 GLY A CA 1
ATOM 726 C C . GLY A 1 99 ? 13.356 1.935 8.317 1.00 44.25 99 GLY A C 1
ATOM 727 O O . GLY A 1 99 ? 12.291 2.304 7.818 1.00 44.25 99 GLY A O 1
ATOM 728 N N . GLU A 1 100 ? 13.420 1.030 9.290 1.00 51.06 100 GLU A N 1
ATOM 729 C CA . GLU A 1 100 ? 12.301 0.515 10.082 1.00 51.06 100 GLU A CA 1
ATOM 730 C C . GLU A 1 100 ? 11.729 1.644 10.955 1.00 51.06 100 GLU A C 1
ATOM 732 O O . GLU A 1 100 ? 12.272 1.972 12.005 1.00 51.06 100 GLU A O 1
ATOM 737 N N . ALA A 1 101 ? 10.638 2.272 10.525 1.00 53.44 101 ALA A N 1
ATOM 738 C CA . ALA A 1 101 ? 9.807 3.063 11.424 1.00 53.44 101 ALA A CA 1
ATOM 739 C C . ALA A 1 101 ? 8.360 3.053 10.917 1.00 53.44 101 ALA A C 1
ATOM 741 O O . ALA A 1 101 ? 8.041 3.716 9.935 1.00 53.44 101 ALA A O 1
ATOM 742 N N . ASP A 1 102 ? 7.501 2.314 11.617 1.00 68.62 102 ASP A N 1
ATOM 743 C CA . ASP A 1 102 ? 6.041 2.491 11.701 1.00 68.62 102 ASP A CA 1
ATOM 744 C C . ASP A 1 102 ? 5.063 1.816 10.725 1.00 68.62 102 ASP A C 1
ATOM 746 O O . ASP A 1 102 ? 3.865 2.026 10.885 1.00 68.62 102 ASP A O 1
ATOM 750 N N . LEU A 1 103 ? 5.475 0.935 9.801 1.00 83.56 103 LEU A N 1
ATOM 751 C CA . LEU A 1 103 ? 4.505 0.028 9.147 1.00 83.56 103 LEU A CA 1
ATOM 752 C C . LEU A 1 103 ? 4.758 -1.428 9.526 1.00 83.56 103 LEU A C 1
ATOM 754 O O . LEU A 1 103 ? 5.793 -2.000 9.167 1.00 83.56 103 LEU A O 1
ATOM 758 N N . THR A 1 104 ? 3.774 -2.043 10.179 1.00 90.56 104 THR A N 1
ATOM 759 C CA . THR A 1 104 ? 3.813 -3.457 10.556 1.00 90.56 104 THR A CA 1
ATOM 760 C C . THR A 1 104 ? 3.774 -4.334 9.306 1.00 90.56 104 THR A C 1
ATOM 762 O O . THR A 1 104 ? 2.931 -4.154 8.426 1.00 90.56 104 THR A O 1
ATOM 765 N N . SER A 1 105 ? 4.704 -5.283 9.198 1.00 90.31 105 SER A N 1
ATOM 766 C CA . SER A 1 105 ? 4.724 -6.231 8.082 1.00 90.31 105 SER A CA 1
ATOM 767 C C . SER A 1 105 ? 3.619 -7.267 8.240 1.00 90.31 105 SER A C 1
ATOM 769 O O . SER A 1 105 ? 3.533 -7.906 9.284 1.00 90.31 105 SER A O 1
ATOM 771 N N . LEU A 1 106 ? 2.805 -7.454 7.203 1.00 90.00 106 LEU A N 1
ATOM 772 C CA . LEU A 1 106 ? 1.832 -8.541 7.130 1.00 90.00 106 LEU A CA 1
ATOM 773 C C . LEU A 1 106 ? 2.347 -9.646 6.214 1.00 90.00 106 LEU A C 1
ATOM 775 O O . LEU A 1 106 ? 2.809 -9.388 5.098 1.00 90.00 106 LEU A O 1
ATOM 779 N N . GLU A 1 107 ? 2.218 -10.880 6.680 1.00 88.12 107 GLU A N 1
ATOM 780 C CA . GLU A 1 107 ? 2.491 -12.078 5.894 1.00 88.12 107 GLU A CA 1
ATOM 781 C C . GLU A 1 107 ? 1.193 -12.612 5.282 1.00 88.12 107 GLU A C 1
ATOM 783 O O . GLU A 1 107 ? 0.105 -12.389 5.813 1.00 88.12 107 GLU A O 1
ATOM 788 N N . GLY A 1 108 ? 1.292 -13.342 4.169 1.00 85.19 108 GLY A N 1
ATOM 789 C CA . GLY A 1 108 ? 0.143 -13.964 3.509 1.00 85.19 108 GLY A CA 1
ATOM 790 C C . GLY A 1 108 ? -0.774 -14.771 4.444 1.00 85.19 108 GLY A C 1
ATOM 791 O O . GLY A 1 108 ? -1.962 -14.455 4.521 1.00 85.19 108 GLY A O 1
ATOM 792 N N . PRO A 1 109 ? -0.279 -15.783 5.183 1.00 86.94 109 PRO A N 1
ATOM 793 C CA . PRO A 1 109 ? -1.152 -16.674 5.951 1.00 86.94 109 PRO A CA 1
ATOM 794 C C . PRO A 1 109 ? -1.854 -15.978 7.125 1.00 86.94 109 PRO A C 1
ATOM 796 O O . PRO A 1 109 ? -2.976 -16.339 7.474 1.00 86.94 109 PRO A O 1
ATOM 799 N N . THR A 1 110 ? -1.224 -14.968 7.728 1.00 88.56 110 THR A N 1
ATOM 800 C CA . THR A 1 110 ? -1.762 -14.251 8.894 1.00 88.56 110 THR A CA 1
ATOM 801 C C . THR A 1 110 ? -2.583 -13.021 8.516 1.00 88.56 110 THR A C 1
ATOM 803 O O . THR A 1 110 ? -3.337 -12.526 9.352 1.00 88.56 110 THR A O 1
ATOM 806 N N . PHE A 1 111 ? -2.526 -12.582 7.253 1.00 91.75 111 PHE A N 1
ATOM 807 C CA . PHE A 1 111 ? -3.166 -11.365 6.751 1.00 91.75 111 PHE A CA 1
ATOM 808 C C . PHE A 1 111 ? -4.622 -11.200 7.211 1.00 91.75 111 PHE A C 1
ATOM 810 O O . PHE A 1 111 ? -4.961 -10.241 7.906 1.00 91.75 111 PHE A O 1
ATOM 817 N N . TRP A 1 112 ? -5.490 -12.155 6.866 1.00 91.00 112 TRP A N 1
ATOM 818 C CA . TRP A 1 112 ? -6.922 -12.062 7.167 1.00 91.00 112 TRP A CA 1
ATOM 819 C C . TRP A 1 112 ? -7.217 -12.113 8.663 1.00 91.00 112 TRP A C 1
ATOM 821 O O . TRP A 1 112 ? -8.157 -11.467 9.122 1.00 91.00 112 TRP A O 1
ATOM 831 N N . SER A 1 113 ? -6.419 -12.870 9.420 1.00 92.75 113 SER A N 1
ATOM 832 C CA . SER A 1 113 ? -6.558 -12.946 10.872 1.00 92.75 113 SER A CA 1
ATOM 833 C C . SER A 1 113 ? -6.216 -11.605 11.510 1.00 92.75 113 SER A C 1
ATOM 835 O O . SER A 1 113 ? -6.979 -11.112 12.337 1.00 92.75 113 SER A O 1
ATOM 837 N N . THR A 1 114 ? -5.114 -10.978 11.092 1.00 93.00 114 THR A N 1
ATOM 838 C CA . THR A 1 114 ? -4.695 -9.684 11.630 1.00 93.00 114 THR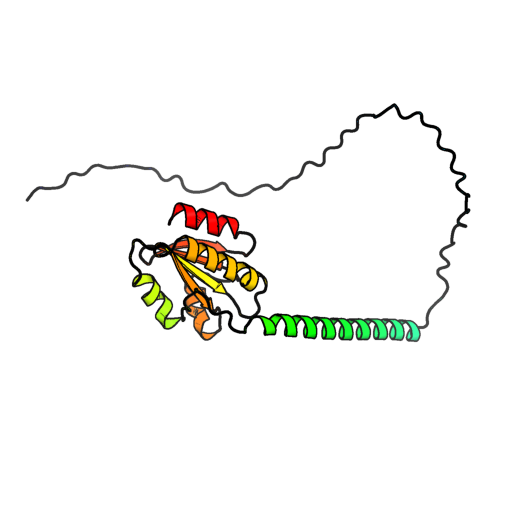 A CA 1
ATOM 839 C C . THR A 1 114 ? -5.719 -8.601 11.314 1.00 93.00 114 THR A C 1
ATOM 841 O O . THR A 1 114 ? -6.159 -7.915 12.229 1.00 93.00 114 THR A O 1
ATOM 844 N N . ILE A 1 115 ? -6.185 -8.502 10.065 1.00 93.12 115 ILE A N 1
ATOM 845 C CA . ILE A 1 115 ? -7.169 -7.483 9.662 1.00 93.12 115 ILE A CA 1
ATOM 846 C C . ILE A 1 115 ? -8.497 -7.627 10.419 1.00 93.12 115 ILE A C 1
ATOM 848 O O . ILE A 1 115 ? -9.083 -6.622 10.817 1.00 93.12 115 ILE A O 1
ATOM 852 N N . LYS A 1 116 ? -8.959 -8.858 10.667 1.00 92.12 116 LYS A N 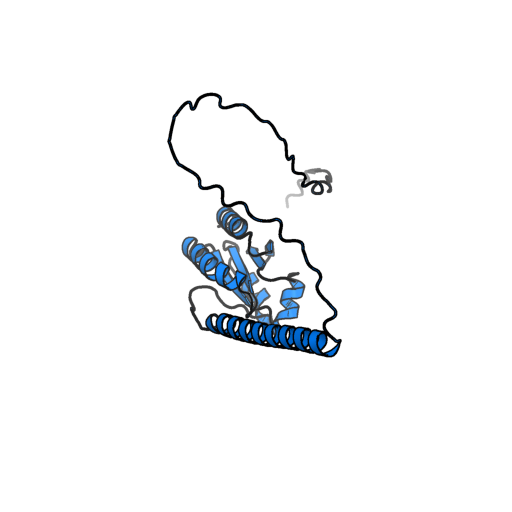1
ATOM 853 C CA . LYS A 1 116 ? -10.187 -9.116 11.441 1.00 92.12 116 LYS A CA 1
ATOM 854 C C . LYS A 1 116 ? -10.015 -8.923 12.947 1.00 92.12 116 LYS A C 1
ATOM 856 O O . LYS A 1 116 ? -10.998 -8.666 13.629 1.00 92.12 116 LYS A O 1
ATOM 861 N N . SER A 1 117 ? -8.796 -9.067 13.467 1.00 93.00 117 SER A N 1
ATOM 862 C CA . SER A 1 117 ? -8.505 -8.879 14.895 1.00 93.00 117 SER A CA 1
ATOM 863 C C . SER A 1 117 ? -8.463 -7.411 15.324 1.00 93.00 117 SER A C 1
ATOM 865 O O . SER A 1 117 ? -8.463 -7.121 16.519 1.00 93.00 117 SER A O 1
ATOM 867 N N . LEU A 1 118 ? -8.417 -6.484 14.363 1.00 91.44 118 LEU A N 1
ATOM 868 C CA . LEU A 1 118 ? -8.380 -5.057 14.643 1.00 91.44 118 LEU A CA 1
ATOM 869 C C . LEU A 1 118 ? -9.723 -4.564 15.195 1.00 91.44 118 LEU A C 1
ATOM 871 O O . LEU A 1 118 ? -10.782 -5.033 14.771 1.00 91.44 118 LEU A O 1
ATOM 875 N N . PRO A 1 119 ? -9.702 -3.588 16.116 1.00 90.75 119 PRO A N 1
ATOM 876 C CA . PRO A 1 119 ? -10.923 -3.018 16.657 1.00 90.75 119 PRO A CA 1
ATOM 877 C C . PRO A 1 119 ? -11.733 -2.312 15.553 1.00 90.75 119 PRO A C 1
ATOM 879 O O . PRO A 1 119 ? -11.161 -1.648 14.685 1.00 90.75 119 PRO A O 1
ATOM 882 N N . PRO A 1 120 ? -13.076 -2.373 15.604 1.00 86.69 120 PRO A N 1
ATOM 883 C CA . PRO A 1 120 ? -13.950 -1.832 14.555 1.00 86.69 120 PRO A CA 1
ATOM 884 C C . PRO A 1 120 ? -13.883 -0.302 14.424 1.00 86.69 120 PRO A C 1
ATOM 886 O O . PRO A 1 120 ? -14.325 0.264 13.424 1.00 86.69 120 PRO A O 1
ATOM 889 N N . THR A 1 121 ? -13.336 0.376 15.434 1.00 87.62 121 THR A N 1
ATOM 890 C CA . THR A 1 121 ? -13.142 1.829 15.466 1.00 87.62 121 THR A CA 1
ATOM 891 C C . THR A 1 121 ? -11.896 2.286 14.712 1.00 87.62 121 THR A C 1
ATOM 893 O O . THR A 1 121 ? -11.817 3.463 14.366 1.00 87.62 121 THR A O 1
ATOM 896 N N . GLN A 1 122 ? -10.944 1.387 14.443 1.00 91.50 122 GLN A N 1
ATOM 897 C CA . GLN A 1 122 ? -9.702 1.715 13.751 1.00 91.50 122 GLN A CA 1
ATOM 898 C C . GLN A 1 122 ? -9.821 1.512 12.243 1.00 91.50 122 GLN A C 1
ATOM 900 O O . GLN A 1 122 ? -10.453 0.571 11.756 1.00 91.50 122 GLN A O 1
ATOM 905 N N . LEU A 1 123 ? -9.161 2.397 11.501 1.00 93.88 123 LEU A N 1
ATOM 906 C CA . LEU A 1 123 ? -8.960 2.263 10.066 1.00 93.88 123 LEU A CA 1
ATOM 907 C C . LEU A 1 123 ? -7.604 1.598 9.812 1.00 93.88 123 LEU A C 1
ATOM 909 O O . LEU A 1 123 ? -6.568 2.112 10.224 1.00 93.88 123 LEU A O 1
ATOM 913 N N . ALA A 1 124 ? -7.590 0.479 9.100 1.00 94.31 124 ALA A N 1
ATOM 914 C CA . ALA A 1 124 ? -6.354 -0.170 8.688 1.00 94.31 124 ALA A CA 1
ATOM 915 C C . ALA A 1 124 ? -6.006 0.231 7.255 1.00 94.31 124 ALA A C 1
ATOM 917 O O . ALA A 1 124 ? -6.823 0.068 6.348 1.00 94.31 124 ALA A O 1
ATOM 918 N N . ILE A 1 125 ? -4.787 0.722 7.039 1.00 93.81 125 ILE A N 1
ATOM 919 C CA . ILE A 1 125 ? -4.235 0.970 5.705 1.00 93.81 125 ILE A CA 1
ATOM 920 C C . ILE A 1 125 ? -3.162 -0.072 5.400 1.00 93.81 125 ILE A C 1
ATOM 922 O O . ILE A 1 125 ? -2.200 -0.225 6.147 1.00 93.81 125 ILE A O 1
ATOM 926 N N . VAL A 1 126 ? -3.311 -0.785 4.287 1.00 93.94 126 VAL A N 1
ATOM 927 C CA . VAL A 1 126 ? -2.340 -1.771 3.803 1.00 93.94 126 VAL A CA 1
ATOM 928 C C . VAL A 1 126 ? -1.697 -1.241 2.527 1.00 93.94 126 VAL A C 1
ATOM 930 O O . VAL A 1 126 ? -2.360 -1.079 1.501 1.00 93.94 126 VAL A O 1
ATOM 933 N N . LEU A 1 127 ? -0.388 -0.999 2.582 1.00 92.75 127 LEU A N 1
ATOM 934 C CA . LEU A 1 127 ? 0.439 -0.689 1.420 1.00 92.75 127 LEU A CA 1
ATOM 935 C C . LEU A 1 127 ? 0.949 -1.990 0.793 1.00 92.75 127 LEU A C 1
ATOM 937 O O . LEU A 1 127 ? 1.864 -2.628 1.321 1.00 92.75 127 LEU A O 1
ATOM 941 N N . CYS A 1 128 ? 0.395 -2.361 -0.358 1.00 92.38 128 CYS A N 1
ATOM 942 C CA . CYS A 1 128 ? 0.913 -3.454 -1.172 1.00 92.38 128 CYS A CA 1
ATOM 943 C C . CYS A 1 128 ? 2.091 -2.958 -2.022 1.00 92.38 128 CYS A C 1
ATOM 945 O O . CYS A 1 128 ? 1.939 -2.025 -2.818 1.00 92.38 128 CYS A O 1
ATOM 947 N N . TYR A 1 129 ? 3.262 -3.580 -1.864 1.00 90.50 129 TYR A N 1
ATOM 948 C CA . TYR A 1 129 ? 4.499 -3.155 -2.527 1.00 90.50 129 TYR A CA 1
ATOM 949 C C . TYR A 1 129 ? 5.310 -4.327 -3.094 1.00 90.50 129 TYR A C 1
ATOM 951 O O . TYR A 1 129 ? 5.128 -5.481 -2.710 1.00 90.50 129 TYR A O 1
ATOM 959 N N . THR A 1 130 ? 6.249 -4.020 -3.994 1.00 88.00 130 THR A N 1
ATOM 960 C CA . THR A 1 130 ? 7.288 -4.947 -4.473 1.00 88.00 130 THR A CA 1
ATOM 961 C C . THR A 1 130 ? 8.683 -4.366 -4.225 1.00 88.00 130 THR A C 1
ATOM 963 O O . THR A 1 130 ? 8.861 -3.146 -4.206 1.00 88.00 130 THR A O 1
ATOM 966 N N . ASN A 1 131 ? 9.697 -5.226 -4.082 1.00 81.81 131 ASN A N 1
ATOM 967 C CA . ASN A 1 131 ? 11.078 -4.814 -3.759 1.00 81.81 131 ASN A CA 1
ATOM 968 C C . ASN A 1 131 ? 11.685 -3.875 -4.826 1.00 81.81 131 ASN A C 1
ATOM 970 O O . ASN A 1 131 ? 12.469 -2.973 -4.538 1.00 81.81 131 ASN A O 1
ATOM 974 N N . LYS A 1 132 ? 11.277 -4.038 -6.091 1.00 82.62 132 LYS A N 1
ATOM 975 C CA . LYS A 1 132 ? 11.752 -3.237 -7.234 1.00 82.62 132 LYS A CA 1
ATOM 976 C C . LYS A 1 132 ? 10.775 -2.123 -7.637 1.00 82.62 132 LYS A C 1
ATOM 978 O O . LYS A 1 132 ? 10.682 -1.778 -8.810 1.00 82.62 132 LYS A O 1
ATOM 983 N N . CYS A 1 133 ? 10.038 -1.552 -6.684 1.00 84.75 133 CYS A N 1
ATOM 984 C CA . CYS A 1 133 ? 9.074 -0.482 -6.946 1.00 84.75 133 CYS A CA 1
ATOM 985 C C . CYS A 1 133 ? 9.575 0.885 -6.451 1.00 84.75 133 CYS A C 1
ATOM 987 O O . CYS A 1 133 ? 9.412 1.242 -5.284 1.00 84.75 133 CYS A O 1
ATOM 989 N N . ILE A 1 134 ? 10.127 1.688 -7.366 1.00 85.56 134 ILE A N 1
ATOM 990 C CA . ILE A 1 134 ? 10.534 3.080 -7.099 1.00 85.56 134 ILE A CA 1
ATOM 991 C C . ILE A 1 134 ? 9.369 3.945 -6.567 1.00 85.56 134 ILE A C 1
ATOM 993 O O . ILE A 1 134 ? 9.541 4.563 -5.515 1.00 85.56 134 ILE A O 1
ATOM 997 N N . PRO A 1 135 ? 8.163 3.975 -7.182 1.00 85.62 135 PRO A N 1
ATOM 998 C CA . PRO A 1 135 ? 7.071 4.806 -6.659 1.00 85.62 135 PRO A CA 1
ATOM 999 C C . PRO A 1 135 ? 6.589 4.366 -5.265 1.00 85.62 135 PRO A C 1
ATOM 1001 O O . PRO A 1 135 ? 6.126 5.194 -4.486 1.00 85.62 135 PRO A O 1
ATOM 1004 N N . CYS A 1 136 ? 6.752 3.089 -4.905 1.00 87.62 136 CYS A N 1
ATOM 1005 C CA . CYS A 1 136 ? 6.419 2.589 -3.570 1.00 87.62 136 CYS A CA 1
ATOM 1006 C C . CYS A 1 136 ? 7.367 3.146 -2.501 1.00 87.62 136 CYS A C 1
ATOM 1008 O O . CYS A 1 136 ? 6.928 3.481 -1.402 1.00 87.62 136 CYS A O 1
ATOM 1010 N N . LYS A 1 137 ? 8.658 3.279 -2.833 1.00 86.00 137 LYS A N 1
ATOM 1011 C CA . LYS A 1 137 ? 9.676 3.849 -1.939 1.00 86.00 137 LYS A CA 1
ATOM 1012 C C . LYS A 1 137 ? 9.393 5.321 -1.626 1.00 86.00 137 LYS A C 1
ATOM 1014 O O . LYS A 1 137 ? 9.589 5.732 -0.490 1.00 86.00 137 LYS A O 1
ATOM 1019 N N . ALA A 1 138 ? 8.857 6.075 -2.588 1.00 88.00 138 ALA A N 1
ATOM 1020 C CA . ALA A 1 138 ? 8.420 7.456 -2.370 1.00 88.00 138 ALA A CA 1
ATOM 1021 C C . ALA A 1 138 ? 7.135 7.552 -1.523 1.00 88.00 138 ALA A C 1
ATOM 1023 O O . ALA A 1 138 ? 7.032 8.411 -0.652 1.00 88.00 138 ALA A O 1
ATOM 1024 N N . ALA A 1 139 ? 6.167 6.656 -1.743 1.00 89.19 139 ALA A N 1
ATOM 1025 C CA . ALA A 1 139 ? 4.902 6.652 -1.007 1.00 89.19 139 ALA A CA 1
ATOM 1026 C C . ALA A 1 139 ? 5.052 6.233 0.466 1.00 89.19 139 ALA A C 1
ATOM 1028 O O . ALA A 1 139 ? 4.412 6.809 1.341 1.00 89.19 139 ALA A O 1
ATOM 1029 N N . LYS A 1 140 ? 5.898 5.236 0.750 1.00 89.88 140 LYS A N 1
ATOM 1030 C CA . LYS A 1 140 ? 6.069 4.643 2.086 1.00 89.88 140 LYS A CA 1
ATOM 1031 C C . LYS A 1 140 ? 6.289 5.669 3.220 1.00 89.88 140 LYS A C 1
ATOM 1033 O O . LYS A 1 140 ? 5.518 5.615 4.178 1.00 89.88 140 LYS A O 1
ATOM 1038 N N . PRO A 1 141 ? 7.270 6.594 3.158 1.00 90.38 141 PRO A N 1
ATOM 1039 C CA . PRO A 1 141 ? 7.497 7.561 4.237 1.00 90.38 141 PRO A CA 1
ATOM 1040 C C . PRO A 1 141 ? 6.321 8.525 4.438 1.00 90.38 141 PRO A C 1
ATOM 1042 O O . PRO A 1 141 ? 6.042 8.920 5.565 1.00 90.38 141 PRO A O 1
ATOM 1045 N N . ILE A 1 142 ? 5.596 8.852 3.367 1.00 91.00 142 ILE A N 1
ATOM 1046 C CA . ILE A 1 142 ? 4.423 9.728 3.420 1.00 91.00 142 ILE A CA 1
ATOM 1047 C C . ILE A 1 142 ? 3.281 9.036 4.178 1.00 91.00 142 ILE A C 1
ATOM 1049 O O . ILE A 1 142 ? 2.674 9.637 5.061 1.00 91.00 142 ILE A O 1
ATOM 1053 N N . ILE A 1 143 ? 3.029 7.751 3.895 1.00 90.94 143 ILE A N 1
ATOM 1054 C CA . ILE A 1 143 ? 2.025 6.968 4.632 1.00 90.94 143 ILE A CA 1
ATOM 1055 C C . ILE A 1 143 ? 2.390 6.866 6.112 1.00 90.94 143 ILE A C 1
ATOM 1057 O O . ILE A 1 143 ? 1.528 7.067 6.961 1.00 90.94 143 ILE A O 1
ATOM 1061 N N . ILE A 1 144 ? 3.658 6.585 6.426 1.00 91.31 144 ILE A N 1
ATOM 1062 C CA . ILE A 1 144 ? 4.141 6.524 7.813 1.00 91.31 144 ILE A CA 1
ATOM 1063 C C . ILE A 1 144 ? 3.842 7.832 8.545 1.00 91.31 144 ILE A C 1
ATOM 1065 O O . ILE A 1 144 ? 3.346 7.808 9.668 1.00 91.31 144 ILE A O 1
ATOM 1069 N N . GLN A 1 145 ? 4.118 8.972 7.908 1.00 91.56 145 GLN A N 1
ATOM 1070 C CA . GLN A 1 145 ? 3.832 10.276 8.489 1.00 91.56 145 GLN A CA 1
ATOM 1071 C C . GLN A 1 145 ? 2.334 10.447 8.780 1.00 91.56 145 GLN A C 1
ATOM 1073 O O . GLN A 1 145 ? 1.975 10.834 9.887 1.00 91.56 145 GLN A O 1
ATOM 1078 N N . TRP A 1 146 ? 1.458 10.107 7.836 1.00 91.88 146 TRP A N 1
ATOM 1079 C CA . TRP A 1 146 ? 0.012 10.236 8.035 1.00 91.88 146 TRP A CA 1
ATOM 1080 C C . TRP A 1 146 ? -0.531 9.295 9.112 1.00 91.88 146 TRP A C 1
ATOM 1082 O O . TRP A 1 146 ? -1.361 9.700 9.920 1.00 91.88 146 TRP A O 1
ATOM 1092 N N . VAL A 1 147 ? -0.040 8.056 9.173 1.00 91.44 147 VAL A N 1
ATOM 1093 C CA . VAL A 1 147 ? -0.402 7.105 10.236 1.00 91.44 147 VAL A CA 1
ATOM 1094 C C . VAL A 1 147 ? 0.020 7.653 11.603 1.00 91.44 147 VAL A C 1
ATOM 1096 O O . VAL A 1 147 ? -0.790 7.671 12.528 1.00 91.44 147 VAL A O 1
ATOM 1099 N N . LYS A 1 148 ? 1.237 8.203 11.715 1.00 90.69 148 LYS A N 1
ATOM 1100 C CA . LYS A 1 148 ? 1.720 8.873 12.934 1.00 90.69 148 LYS A CA 1
ATOM 1101 C C . LYS A 1 148 ? 0.858 10.070 13.330 1.00 90.69 148 LYS A C 1
ATOM 1103 O O . LYS A 1 148 ? 0.507 10.199 14.498 1.00 90.69 148 LYS A O 1
ATOM 1108 N N . GLU A 1 149 ? 0.491 10.921 12.371 1.00 91.06 149 GLU A N 1
ATOM 1109 C CA . GLU A 1 149 ? -0.367 12.094 12.597 1.00 91.06 149 GLU A CA 1
ATOM 1110 C C . GLU A 1 149 ? -1.757 11.704 13.126 1.00 91.06 149 GLU A C 1
ATOM 1112 O O . GLU A 1 149 ? -2.334 12.418 13.946 1.00 91.06 149 GLU A O 1
ATOM 1117 N N . LYS A 1 150 ? -2.297 10.560 12.691 1.00 89.81 150 LYS A N 1
ATOM 1118 C CA . LYS A 1 150 ? -3.600 10.044 13.141 1.00 89.81 150 LYS A CA 1
ATOM 1119 C C . LYS A 1 150 ? -3.528 9.228 14.435 1.00 89.81 150 LYS A C 1
ATOM 1121 O O . LYS A 1 150 ? -4.565 8.996 15.064 1.00 89.81 150 LYS A O 1
ATOM 1126 N N . GLY A 1 151 ? -2.334 8.808 14.848 1.00 86.69 151 GLY A N 1
ATOM 1127 C CA . GLY A 1 151 ? -2.102 8.049 16.073 1.00 86.69 151 GLY A CA 1
ATOM 1128 C C . GLY A 1 151 ? -2.894 6.741 16.109 1.00 86.69 151 GLY A C 1
ATOM 1129 O O . GLY A 1 151 ? -3.001 6.031 15.117 1.00 86.69 151 GLY A O 1
ATOM 1130 N N . ALA A 1 152 ? -3.513 6.430 17.250 1.00 86.62 152 ALA A N 1
ATOM 1131 C CA . ALA A 1 152 ? -4.206 5.157 17.471 1.00 86.62 152 ALA A CA 1
ATOM 1132 C C . ALA A 1 152 ? -5.502 4.958 16.654 1.00 86.62 152 ALA A C 1
ATOM 1134 O O . ALA A 1 152 ? -6.149 3.927 16.805 1.00 86.62 152 ALA A O 1
ATOM 1135 N N . LYS A 1 153 ? -5.925 5.921 15.826 1.00 89.94 153 LYS A N 1
ATOM 1136 C CA . LYS A 1 153 ? -7.126 5.804 14.976 1.00 89.94 153 LYS A CA 1
ATOM 1137 C C . LYS A 1 153 ? -6.856 5.060 13.67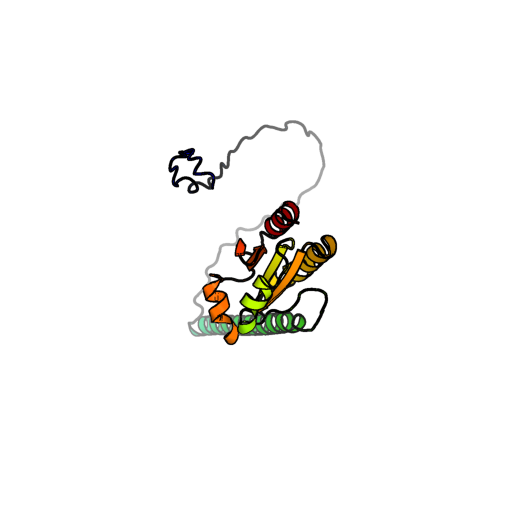2 1.00 89.94 153 LYS A C 1
ATOM 1139 O O . LYS A 1 153 ? -7.757 4.421 13.130 1.00 89.94 153 LYS A O 1
ATOM 1144 N N . VAL A 1 154 ? -5.627 5.154 13.169 1.00 92.44 154 VAL A N 1
ATOM 1145 C CA . VAL A 1 154 ? -5.220 4.548 11.903 1.00 92.44 154 VAL A CA 1
ATOM 1146 C C . VAL A 1 154 ? -4.031 3.639 12.164 1.00 92.44 154 VAL A C 1
ATOM 1148 O O . VAL A 1 154 ? -3.060 4.050 12.787 1.00 92.44 154 VAL A O 1
ATOM 1151 N N . VAL A 1 155 ? -4.095 2.405 11.672 1.00 92.56 155 VAL A N 1
ATOM 1152 C CA . VAL A 1 155 ? -2.995 1.442 11.775 1.00 92.56 155 VAL A CA 1
ATOM 1153 C C . VAL A 1 155 ? -2.441 1.172 10.386 1.00 92.56 155 VAL A C 1
ATOM 1155 O O . VAL A 1 155 ? -3.184 0.857 9.455 1.00 92.56 155 VAL A O 1
ATOM 1158 N N . GLY A 1 156 ? -1.127 1.322 10.246 1.00 93.06 156 GLY A N 1
ATOM 1159 C CA . GLY A 1 156 ? -0.424 1.149 8.986 1.00 93.06 156 GLY A CA 1
ATOM 1160 C C . GLY A 1 156 ? 0.248 -0.214 8.858 1.00 93.06 156 GLY A C 1
ATOM 1161 O O . GLY A 1 156 ? 1.040 -0.619 9.706 1.00 93.06 156 GLY A O 1
ATOM 1162 N N . PHE A 1 157 ? -0.004 -0.884 7.738 1.00 93.62 157 PHE A N 1
ATOM 1163 C CA . PHE A 1 157 ? 0.597 -2.162 7.386 1.00 93.62 157 PHE A CA 1
ATOM 1164 C C . PHE A 1 157 ? 1.317 -2.099 6.042 1.00 93.62 157 PHE A C 1
ATOM 1166 O O . PHE A 1 157 ? 0.910 -1.389 5.118 1.00 93.62 157 PHE A O 1
ATOM 1173 N N . LYS A 1 158 ? 2.369 -2.905 5.906 1.00 92.06 158 LYS A N 1
ATOM 1174 C CA . LYS A 1 158 ? 3.058 -3.166 4.638 1.00 92.06 158 LYS A CA 1
ATOM 1175 C C . LYS A 1 158 ? 2.833 -4.625 4.239 1.00 92.06 158 LYS A C 1
ATOM 1177 O O . LYS A 1 158 ? 2.979 -5.523 5.062 1.00 92.06 158 LYS A O 1
ATOM 1182 N N . PHE A 1 159 ? 2.495 -4.860 2.976 1.00 91.62 159 PHE A N 1
ATOM 1183 C CA . PHE A 1 159 ? 2.298 -6.198 2.425 1.00 91.62 159 PHE A CA 1
ATOM 1184 C C . PHE A 1 159 ? 3.168 -6.388 1.183 1.00 91.62 159 PHE A C 1
ATOM 1186 O O . PHE A 1 159 ? 3.005 -5.691 0.178 1.00 91.62 159 PHE A O 1
ATOM 1193 N N . ALA A 1 160 ? 4.109 -7.326 1.257 1.00 90.25 160 ALA A N 1
ATOM 1194 C CA . ALA A 1 160 ? 5.021 -7.610 0.159 1.00 90.25 160 ALA A CA 1
ATOM 1195 C C . ALA A 1 160 ? 4.362 -8.555 -0.857 1.00 90.25 160 ALA A C 1
ATOM 1197 O O . ALA A 1 160 ? 3.987 -9.683 -0.529 1.00 90.25 160 ALA A O 1
ATOM 1198 N N . LEU A 1 161 ? 4.270 -8.107 -2.109 1.00 88.38 161 LEU A N 1
ATOM 1199 C CA . LEU A 1 161 ? 3.779 -8.881 -3.248 1.00 88.38 161 LEU A CA 1
ATOM 1200 C C . LEU A 1 161 ? 4.882 -9.816 -3.762 1.00 88.38 161 LEU A C 1
ATOM 1202 O O . LEU A 1 161 ? 5.521 -9.569 -4.786 1.00 88.38 161 LEU A O 1
ATOM 1206 N N . THR A 1 162 ? 5.133 -10.882 -3.012 1.00 86.62 162 THR A N 1
ATOM 1207 C CA . THR A 1 162 ? 6.092 -11.942 -3.346 1.00 86.62 162 THR A CA 1
ATOM 1208 C C . THR A 1 162 ? 5.363 -13.203 -3.818 1.00 86.62 162 THR A C 1
ATOM 1210 O O . THR A 1 162 ? 4.154 -13.340 -3.634 1.00 86.62 162 THR A O 1
ATOM 1213 N N . LEU A 1 163 ? 6.093 -14.146 -4.426 1.00 83.31 163 LEU A N 1
ATOM 1214 C CA . LEU A 1 163 ? 5.545 -15.443 -4.847 1.00 83.31 163 LEU A CA 1
ATOM 1215 C C . LEU A 1 163 ? 4.761 -16.189 -3.744 1.00 83.31 163 LEU A C 1
ATOM 1217 O O . LEU A 1 163 ? 3.645 -16.606 -4.046 1.00 83.31 163 LEU A O 1
ATOM 1221 N N . PRO A 1 164 ? 5.252 -16.324 -2.492 1.00 84.44 164 PRO A N 1
ATOM 1222 C CA . PRO A 1 164 ? 4.496 -17.012 -1.437 1.00 84.44 164 PRO A CA 1
ATOM 1223 C C . PRO A 1 164 ? 3.227 -16.266 -0.997 1.00 84.44 164 PRO A C 1
ATOM 1225 O O . PRO A 1 164 ? 2.292 -16.882 -0.504 1.00 84.44 164 PRO A O 1
ATOM 1228 N N . ASN A 1 165 ? 3.162 -14.948 -1.200 1.00 85.69 165 ASN A N 1
ATOM 1229 C CA . ASN A 1 165 ? 2.020 -14.111 -0.816 1.00 85.69 165 ASN A CA 1
ATOM 1230 C C . ASN A 1 165 ? 1.026 -13.883 -1.970 1.00 85.69 165 ASN A C 1
ATOM 1232 O O . ASN A 1 165 ? 0.059 -13.125 -1.831 1.00 85.69 165 ASN A O 1
ATOM 1236 N N . LYS A 1 166 ? 1.267 -14.506 -3.130 1.00 85.56 166 LYS A N 1
ATOM 1237 C CA . LYS A 1 166 ? 0.533 -14.239 -4.369 1.00 85.56 166 LYS A CA 1
ATOM 1238 C C . LYS A 1 166 ? -0.950 -14.579 -4.256 1.00 85.56 166 LYS A C 1
ATOM 1240 O O . LYS A 1 166 ? -1.768 -13.831 -4.782 1.00 85.56 166 LYS A O 1
ATOM 1245 N N . ASP A 1 167 ? -1.304 -15.648 -3.555 1.00 88.12 167 ASP A N 1
ATOM 1246 C CA . ASP A 1 167 ? -2.698 -16.093 -3.453 1.00 88.12 167 ASP A CA 1
ATOM 1247 C C . ASP A 1 167 ? -3.570 -15.059 -2.732 1.00 88.12 167 ASP A C 1
ATOM 1249 O O . ASP A 1 167 ? -4.667 -14.730 -3.182 1.00 88.12 167 ASP A O 1
ATOM 1253 N N . VAL A 1 168 ? -3.037 -14.453 -1.669 1.00 89.19 168 VAL A N 1
ATOM 1254 C CA . VAL A 1 168 ? -3.712 -13.380 -0.926 1.00 89.19 168 VAL A CA 1
ATOM 1255 C C . VAL A 1 168 ? -3.799 -12.108 -1.767 1.00 89.19 168 VAL A C 1
ATOM 1257 O O . VAL A 1 168 ? -4.851 -11.475 -1.819 1.00 89.19 168 VAL A O 1
ATOM 1260 N N . ALA A 1 169 ? -2.734 -11.759 -2.494 1.00 87.94 169 ALA A N 1
ATOM 1261 C CA . ALA A 1 169 ? -2.757 -10.628 -3.421 1.00 87.94 169 ALA A CA 1
ATOM 1262 C C . ALA A 1 169 ? -3.824 -10.792 -4.519 1.00 87.94 169 ALA A C 1
ATOM 1264 O O . ALA A 1 169 ? -4.536 -9.838 -4.841 1.00 87.94 169 ALA A O 1
ATOM 1265 N N . LEU A 1 170 ? -3.960 -12.005 -5.064 1.00 88.56 170 LEU A N 1
ATOM 1266 C CA . LEU A 1 170 ? -4.972 -12.341 -6.063 1.00 88.56 170 LEU A CA 1
ATOM 1267 C C . LEU A 1 170 ? -6.386 -12.269 -5.483 1.00 88.56 170 LEU A C 1
ATOM 1269 O O . LEU A 1 170 ? -7.261 -11.699 -6.132 1.00 88.56 170 LEU A O 1
ATOM 1273 N N . ALA A 1 171 ? -6.595 -12.777 -4.265 1.00 87.94 171 ALA A N 1
ATOM 1274 C CA . ALA A 1 171 ? -7.877 -12.691 -3.568 1.00 87.94 171 ALA A CA 1
ATOM 1275 C C . ALA A 1 171 ? -8.312 -11.235 -3.320 1.00 87.94 171 ALA A C 1
ATOM 1277 O O . ALA A 1 171 ? -9.492 -10.918 -3.426 1.00 87.94 171 ALA A O 1
ATOM 1278 N N . MET A 1 172 ? -7.359 -10.335 -3.063 1.00 86.75 172 MET A N 1
ATOM 1279 C CA . MET A 1 172 ? -7.607 -8.892 -2.941 1.00 86.75 172 MET A CA 1
ATOM 1280 C C . MET A 1 172 ? -7.713 -8.166 -4.295 1.00 86.75 172 MET A C 1
ATOM 1282 O O . MET A 1 172 ? -7.956 -6.964 -4.334 1.00 86.75 172 MET A O 1
ATOM 1286 N N . GLY A 1 173 ? -7.503 -8.856 -5.421 1.00 86.19 173 GLY A N 1
ATOM 1287 C CA . GLY A 1 173 ? -7.553 -8.259 -6.758 1.00 86.19 173 GLY A CA 1
ATOM 1288 C C . GLY A 1 173 ? -6.366 -7.346 -7.100 1.00 86.19 173 GLY A C 1
ATOM 1289 O O . GLY A 1 173 ? -6.450 -6.568 -8.063 1.00 86.19 173 GLY A O 1
ATOM 1290 N N . VAL A 1 174 ? -5.259 -7.439 -6.356 1.00 88.19 174 VAL A N 1
ATOM 1291 C CA . VAL A 1 174 ? -4.050 -6.629 -6.553 1.00 88.19 174 VAL A CA 1
ATOM 1292 C C . VAL A 1 174 ? -3.237 -7.200 -7.715 1.00 88.19 174 VAL A C 1
ATOM 1294 O O . VAL A 1 174 ? -2.723 -8.315 -7.659 1.00 88.19 174 VAL A O 1
ATOM 1297 N N . ARG A 1 175 ? -3.128 -6.426 -8.801 1.00 82.19 175 ARG A N 1
ATOM 1298 C CA . ARG A 1 175 ? -2.389 -6.811 -10.025 1.00 82.19 175 ARG A CA 1
ATOM 1299 C C . ARG A 1 175 ? -1.184 -5.925 -10.313 1.00 82.19 175 ARG A C 1
ATOM 1301 O O . ARG A 1 175 ? -0.282 -6.321 -11.042 1.00 82.19 175 ARG A O 1
ATOM 1308 N N . THR A 1 176 ? -1.199 -4.714 -9.779 1.00 80.94 176 THR A N 1
ATOM 1309 C CA . THR A 1 176 ? -0.182 -3.687 -9.988 1.00 80.94 176 THR A CA 1
ATOM 1310 C C . THR A 1 176 ? 0.270 -3.160 -8.633 1.00 80.94 176 THR A C 1
ATOM 1312 O O . THR A 1 176 ? -0.384 -3.390 -7.623 1.00 80.94 176 THR A O 1
ATOM 1315 N N . SER A 1 177 ? 1.415 -2.486 -8.600 1.00 84.19 177 SER A N 1
ATOM 1316 C CA . SER A 1 177 ? 1.993 -1.885 -7.397 1.00 84.19 177 SER A CA 1
ATOM 1317 C C . SER A 1 177 ? 2.392 -0.442 -7.726 1.00 84.19 177 SER A C 1
ATOM 1319 O O . SER A 1 177 ? 2.912 -0.224 -8.824 1.00 84.19 177 SER A O 1
ATOM 1321 N N . PRO A 1 178 ? 2.213 0.540 -6.823 1.00 89.50 178 PRO A N 1
ATOM 1322 C CA . PRO A 1 178 ? 1.614 0.434 -5.488 1.00 89.50 178 PRO A CA 1
ATOM 1323 C C . PRO A 1 178 ? 0.080 0.357 -5.516 1.00 89.50 178 PRO A C 1
ATOM 1325 O O . PRO A 1 178 ? -0.570 0.923 -6.400 1.00 89.50 178 PRO A O 1
ATOM 1328 N N . VAL A 1 179 ? -0.482 -0.317 -4.512 1.00 92.38 179 VAL A N 1
ATOM 1329 C CA . VAL A 1 179 ? -1.921 -0.316 -4.207 1.00 92.38 179 VAL A CA 1
ATOM 1330 C C . VAL A 1 179 ? -2.102 -0.086 -2.712 1.00 92.38 179 VAL A C 1
ATOM 1332 O O . VAL A 1 179 ? -1.381 -0.665 -1.899 1.00 92.38 179 VAL A O 1
ATOM 1335 N N . PHE A 1 180 ? -3.064 0.764 -2.371 1.00 93.25 180 PHE A N 1
ATOM 1336 C CA . PHE A 1 180 ? -3.462 1.074 -1.006 1.00 93.25 180 PHE A CA 1
ATOM 1337 C C . PHE A 1 180 ? -4.845 0.484 -0.762 1.00 93.25 180 PHE A C 1
ATOM 1339 O O . PHE A 1 180 ? -5.806 0.818 -1.462 1.00 93.25 180 PHE A O 1
ATOM 1346 N N . LEU A 1 181 ? -4.937 -0.399 0.223 1.00 93.75 181 LEU A N 1
ATOM 1347 C CA . LEU A 1 181 ? -6.185 -1.024 0.634 1.00 93.75 181 LEU A CA 1
ATOM 1348 C C . LEU A 1 181 ? -6.574 -0.496 2.007 1.00 93.75 181 LEU A C 1
ATOM 1350 O O . LEU A 1 181 ? -5.747 -0.457 2.917 1.00 93.75 181 LEU A O 1
ATOM 1354 N N . PHE A 1 182 ? -7.832 -0.107 2.149 1.00 94.62 182 PHE A N 1
ATOM 1355 C CA . PHE A 1 182 ? -8.392 0.375 3.397 1.00 94.62 182 PHE A CA 1
ATOM 1356 C C . PHE A 1 182 ? -9.376 -0.641 3.944 1.00 94.62 182 PHE A C 1
ATOM 1358 O O . PHE A 1 182 ? -10.338 -0.999 3.261 1.00 94.62 182 PHE A O 1
ATOM 1365 N N . PHE A 1 183 ? -9.159 -1.054 5.186 1.00 94.31 183 PHE A N 1
ATOM 1366 C CA . PHE A 1 183 ? -10.043 -1.964 5.893 1.00 94.31 183 PHE A CA 1
ATOM 1367 C C . PHE A 1 183 ? -10.629 -1.299 7.131 1.00 94.31 183 PHE A C 1
ATOM 1369 O O . PHE A 1 183 ? -9.941 -0.580 7.857 1.00 94.31 183 PHE A O 1
ATOM 1376 N N . LYS A 1 184 ? -11.905 -1.571 7.387 1.00 92.69 184 LYS A N 1
ATOM 1377 C CA . LYS A 1 184 ? -12.607 -1.174 8.609 1.00 92.69 184 LYS A CA 1
ATOM 1378 C C . LYS A 1 184 ? -13.567 -2.292 8.978 1.00 92.69 184 LYS A C 1
ATOM 1380 O O . LYS A 1 184 ? -14.220 -2.844 8.099 1.00 92.69 184 LYS A O 1
ATOM 1385 N N . ASN A 1 185 ? -13.615 -2.657 10.258 1.00 91.19 185 ASN A N 1
ATOM 1386 C CA . ASN A 1 185 ? -14.419 -3.790 10.733 1.00 91.19 185 ASN A CA 1
ATOM 1387 C C . ASN A 1 185 ? -14.126 -5.120 9.992 1.00 91.19 185 ASN A C 1
ATOM 1389 O O . ASN A 1 185 ? -15.021 -5.917 9.736 1.00 91.19 185 ASN A O 1
ATOM 1393 N N . GLY A 1 186 ? -12.871 -5.342 9.587 1.00 88.81 186 GLY A N 1
ATOM 1394 C CA . GLY A 1 186 ? -12.472 -6.545 8.848 1.00 88.81 186 GLY A CA 1
ATOM 1395 C C . GLY A 1 186 ? -12.908 -6.596 7.375 1.00 88.81 186 GLY A C 1
ATOM 1396 O O . GLY A 1 186 ? -12.611 -7.581 6.700 1.00 88.81 186 GLY A O 1
ATOM 1397 N N . GLU A 1 187 ? -13.564 -5.553 6.862 1.00 91.38 187 GLU A N 1
ATOM 1398 C CA . GLU A 1 187 ? -14.032 -5.458 5.477 1.00 91.38 187 GLU A CA 1
ATOM 1399 C C . GLU A 1 187 ? -13.233 -4.424 4.683 1.00 91.38 187 GLU A C 1
ATOM 1401 O O . GLU A 1 187 ? -12.787 -3.410 5.223 1.00 91.38 187 GLU A O 1
ATOM 1406 N N . LEU A 1 188 ? -13.053 -4.678 3.384 1.00 92.50 188 LEU A N 1
ATOM 1407 C CA . LEU A 1 188 ? -12.410 -3.741 2.467 1.00 92.50 188 LEU A CA 1
ATOM 1408 C C . LEU A 1 188 ? -13.397 -2.621 2.115 1.00 92.50 188 LEU A C 1
ATOM 1410 O O . LEU A 1 188 ? -14.362 -2.849 1.390 1.00 92.50 188 LEU A O 1
ATOM 1414 N N . ILE A 1 189 ? -13.132 -1.404 2.586 1.00 93.94 189 ILE A N 1
ATOM 1415 C CA . ILE A 1 189 ? -14.000 -0.242 2.333 1.00 93.94 189 ILE A CA 1
ATOM 1416 C C . ILE A 1 189 ? -13.585 0.539 1.087 1.00 93.94 189 ILE A C 1
ATOM 1418 O O . ILE A 1 189 ? -14.419 1.148 0.414 1.00 93.94 189 ILE A O 1
ATOM 1422 N N . LYS A 1 190 ? -12.285 0.551 0.772 1.00 92.62 190 LYS A N 1
ATOM 1423 C CA . LYS A 1 190 ? -11.751 1.288 -0.371 1.00 92.62 190 LYS A CA 1
ATOM 1424 C C . LYS A 1 190 ? -10.439 0.688 -0.845 1.00 92.62 190 LYS A C 1
ATOM 1426 O O . LYS A 1 190 ? -9.578 0.320 -0.053 1.00 92.62 190 LYS A O 1
ATOM 1431 N N . GLU A 1 191 ? -10.273 0.672 -2.156 1.00 92.75 191 GLU A N 1
ATOM 1432 C CA . GLU A 1 191 ? -9.005 0.404 -2.818 1.00 92.75 191 GLU A CA 1
ATOM 1433 C C . GLU A 1 191 ? -8.623 1.624 -3.662 1.00 92.75 191 GLU A C 1
ATOM 1435 O O . GLU A 1 191 ? -9.452 2.174 -4.394 1.00 92.75 191 GLU A O 1
ATOM 1440 N N . ILE A 1 192 ? -7.361 2.039 -3.564 1.00 91.62 192 ILE A N 1
ATOM 1441 C CA . ILE A 1 192 ? -6.765 3.079 -4.403 1.00 91.62 192 ILE A CA 1
ATOM 1442 C C . ILE A 1 192 ? -5.535 2.477 -5.073 1.00 91.62 192 ILE A C 1
ATOM 1444 O O . ILE A 1 192 ? -4.593 2.040 -4.412 1.00 91.62 192 ILE A O 1
ATOM 1448 N N . ARG A 1 193 ? -5.554 2.434 -6.404 1.00 90.31 193 ARG A N 1
ATOM 1449 C CA . ARG A 1 193 ? -4.475 1.866 -7.215 1.00 90.31 193 ARG A CA 1
ATOM 1450 C C . ARG A 1 193 ? -3.659 2.990 -7.833 1.00 90.31 193 ARG A C 1
ATOM 1452 O O . ARG A 1 193 ? -4.242 3.922 -8.376 1.00 90.31 193 ARG A O 1
ATOM 1459 N N . GLY A 1 194 ? -2.339 2.834 -7.839 1.00 80.06 194 GLY A N 1
ATOM 1460 C CA . GLY A 1 194 ? -1.434 3.789 -8.469 1.00 80.06 194 GLY A CA 1
ATOM 1461 C C . GLY A 1 194 ? -0.702 4.677 -7.468 1.00 80.06 194 GLY A C 1
ATOM 1462 O O . GLY A 1 194 ? -1.108 4.855 -6.324 1.00 80.06 194 GLY A O 1
ATOM 1463 N N . GLY A 1 195 ? 0.456 5.179 -7.900 1.00 73.50 195 GLY A N 1
ATOM 1464 C CA . GLY A 1 195 ? 1.329 6.020 -7.077 1.00 73.50 195 GLY A CA 1
ATOM 1465 C C . GLY A 1 195 ? 1.105 7.522 -7.254 1.00 73.50 195 GLY A C 1
ATOM 1466 O O . GLY A 1 195 ? 1.721 8.300 -6.533 1.00 73.50 195 GLY A O 1
ATOM 1467 N N . LYS A 1 196 ? 0.272 7.951 -8.213 1.00 74.00 196 LYS A N 1
ATOM 1468 C CA . LYS A 1 196 ? 0.003 9.381 -8.463 1.00 74.00 196 LYS A CA 1
ATOM 1469 C C . LYS A 1 196 ? -1.121 9.903 -7.571 1.00 74.00 196 LYS A C 1
ATOM 1471 O O . LYS A 1 196 ? -1.185 11.087 -7.267 1.00 74.00 196 LYS A O 1
ATOM 1476 N N . GLU A 1 197 ? -1.967 8.997 -7.110 1.00 82.31 197 GLU A N 1
ATOM 1477 C CA . GLU A 1 197 ? -3.204 9.245 -6.389 1.00 82.31 197 GLU A CA 1
ATOM 1478 C C . GLU A 1 197 ? -2.995 9.341 -4.868 1.00 82.31 197 GLU A C 1
ATOM 1480 O O . GLU A 1 197 ? -3.935 9.160 -4.099 1.00 82.31 197 GLU A O 1
ATOM 1485 N N . LEU A 1 198 ? -1.780 9.661 -4.404 1.00 86.81 198 LEU A N 1
ATOM 1486 C CA . LEU A 1 198 ? -1.478 9.830 -2.975 1.00 86.81 198 LEU A CA 1
ATOM 1487 C C . LEU A 1 198 ? -2.383 10.869 -2.294 1.00 86.81 198 LEU A C 1
ATOM 1489 O O . LEU A 1 198 ? -2.704 10.726 -1.119 1.00 86.81 198 LEU A O 1
ATOM 1493 N N . GLN A 1 199 ? -2.839 11.883 -3.033 1.00 89.81 199 GLN A N 1
ATOM 1494 C CA . GLN A 1 199 ? -3.804 12.862 -2.526 1.00 89.81 199 GLN A CA 1
ATOM 1495 C C . GLN A 1 199 ? -5.137 12.205 -2.139 1.00 89.81 199 GLN A C 1
ATOM 1497 O O . GLN A 1 199 ? -5.637 12.456 -1.048 1.00 89.81 199 GLN A O 1
ATOM 1502 N N . LEU A 1 200 ? -5.646 11.277 -2.959 1.00 90.69 200 LEU A N 1
ATOM 1503 C CA . LEU A 1 200 ? -6.880 10.541 -2.661 1.00 90.69 200 LEU A CA 1
ATOM 1504 C C . LEU A 1 200 ? -6.725 9.644 -1.428 1.00 90.69 200 LEU A C 1
ATOM 1506 O O . LEU A 1 200 ? -7.666 9.484 -0.655 1.00 90.69 200 LEU A O 1
ATOM 1510 N N . VAL A 1 201 ? -5.535 9.065 -1.230 1.00 91.75 201 VAL A N 1
ATOM 151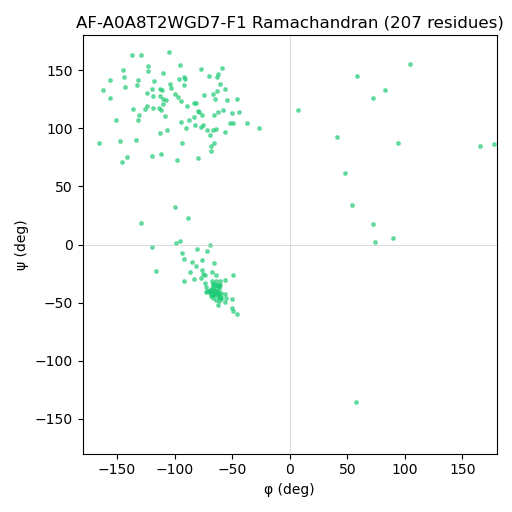1 C CA . VAL A 1 201 ? -5.217 8.275 -0.028 1.00 91.75 201 VAL A CA 1
ATOM 1512 C C . VAL A 1 201 ? -5.337 9.156 1.216 1.00 91.75 201 VAL A C 1
ATOM 1514 O O . VAL A 1 201 ? -5.979 8.753 2.186 1.00 91.75 201 VAL A O 1
ATOM 1517 N N . LYS A 1 202 ? -4.772 10.369 1.174 1.00 91.25 202 LYS A N 1
ATOM 1518 C CA . LYS A 1 202 ? -4.847 11.336 2.274 1.00 91.25 202 LYS A CA 1
ATOM 1519 C C . LYS A 1 202 ? -6.285 11.761 2.569 1.00 91.25 202 LYS A C 1
ATOM 1521 O O . LYS A 1 202 ? -6.730 11.633 3.703 1.00 91.25 202 LYS A O 1
ATOM 1526 N N . GLU A 1 203 ? -7.015 12.198 1.546 1.00 92.75 203 GLU A N 1
ATOM 1527 C CA . GLU A 1 203 ? -8.415 12.624 1.672 1.00 92.75 203 GLU A CA 1
ATOM 1528 C C . GLU A 1 203 ? -9.289 11.526 2.282 1.00 92.75 203 GLU A C 1
ATOM 1530 O O . GLU A 1 203 ? -10.100 11.783 3.170 1.00 92.75 203 GLU A O 1
ATOM 1535 N N . PHE A 1 204 ? -9.090 10.281 1.844 1.00 93.00 204 PHE A N 1
ATOM 1536 C CA . PHE A 1 204 ? -9.839 9.151 2.370 1.00 93.00 204 PHE A CA 1
ATOM 1537 C C . PHE A 1 204 ? -9.523 8.878 3.844 1.00 93.00 204 PHE A C 1
ATOM 1539 O O . PHE A 1 204 ? -10.441 8.618 4.625 1.00 93.00 204 PHE A O 1
ATOM 1546 N N . MET A 1 205 ? -8.248 8.960 4.240 1.00 90.50 205 MET A N 1
ATOM 1547 C CA . MET A 1 205 ? -7.871 8.855 5.651 1.00 90.50 205 MET A CA 1
ATOM 1548 C C . MET A 1 205 ? -8.490 9.978 6.476 1.00 90.50 205 MET A C 1
ATOM 1550 O O . MET A 1 205 ? -9.016 9.705 7.547 1.00 90.50 205 MET A O 1
ATOM 1554 N N . ASP A 1 206 ? -8.491 11.213 5.976 1.00 91.31 206 ASP A N 1
ATOM 1555 C CA . ASP A 1 206 ? -9.072 12.358 6.678 1.00 91.31 206 ASP A CA 1
ATOM 1556 C C . ASP A 1 206 ? -10.586 12.224 6.894 1.00 91.31 206 ASP A C 1
ATOM 1558 O O . ASP A 1 206 ? -11.089 12.615 7.944 1.00 91.31 206 ASP A O 1
ATOM 1562 N N . GLN A 1 207 ? -11.306 11.615 5.949 1.00 90.88 207 GLN A N 1
ATOM 1563 C CA . GLN A 1 207 ? -12.750 11.376 6.054 1.00 90.88 207 GLN A CA 1
ATOM 1564 C C . GLN A 1 207 ? -13.129 10.216 6.989 1.00 90.88 207 GLN A C 1
ATOM 1566 O O . GLN A 1 207 ? -14.271 10.152 7.441 1.00 90.88 207 GLN A O 1
ATOM 1571 N N . ASN A 1 208 ? -12.210 9.279 7.253 1.00 87.69 208 ASN A N 1
ATOM 1572 C CA . ASN A 1 208 ? -12.517 8.012 7.930 1.00 87.69 208 ASN A CA 1
ATOM 1573 C C . ASN A 1 208 ? -11.766 7.792 9.258 1.00 87.69 208 ASN A C 1
ATOM 1575 O O . ASN A 1 208 ? -12.006 6.764 9.901 1.00 87.69 208 ASN A O 1
ATOM 1579 N N . SER A 1 209 ? -10.884 8.722 9.656 1.00 73.81 209 SER A N 1
ATOM 1580 C CA . SER A 1 209 ? -10.071 8.693 10.890 1.00 73.81 209 SER A CA 1
ATOM 1581 C C . SER A 1 209 ? -10.730 9.327 12.111 1.00 73.81 209 SER A C 1
ATOM 1583 O O . SER A 1 209 ? -11.282 10.436 11.974 1.00 73.81 209 SER A O 1
#

pLDDT: mean 71.58, std 21.36, range [34.38, 94.62]

Solvent-accessible surface area (backbone atoms only — not comparable to full-atom values): 13310 Å² total; per-residue (Å²): 144,83,81,86,87,87,76,90,81,88,76,80,90,78,75,83,89,85,92,76,90,79,95,75,86,82,92,74,89,83,88,84,86,86,90,80,80,91,71,91,73,95,69,90,73,80,83,74,78,76,76,84,75,73,82,72,85,74,71,86,69,53,75,65,56,54,49,50,52,52,49,52,51,48,51,53,48,52,52,49,49,50,53,50,49,51,53,52,51,53,63,47,58,70,72,73,65,82,82,86,68,74,56,49,78,48,51,51,91,51,38,68,58,54,51,51,69,46,60,65,82,33,33,36,39,34,41,37,34,48,89,85,37,70,63,39,64,64,46,49,63,54,52,35,51,54,28,60,76,52,39,93,34,33,47,43,31,34,32,64,70,41,82,90,22,39,67,55,36,53,76,71,67,56,86,68,72,28,29,41,38,31,32,42,65,56,38,81,78,47,78,46,75,51,69,84,51,55,63,58,56,50,54,52,48,68,76,66,94

Mean predicted aligned error: 18.68 Å

Nearest PDB structures (foldseek):
  5nyl-assembly1_A  TM=8.047E-01  e=6.709E-07  Populus tremula x Populus tremuloides
  5nyo-assembly1_A  TM=8.359E-01  e=1.744E-06  Populus tremula x Populus tremuloides
  6g62-assembly1_A  TM=8.254E-01  e=3.093E-06  Arabidopsis thaliana
  5nym-assembly1_A  TM=8.292E-01  e=1.037E-05  Populus tremula x Populus tremuloides
  5y4t-assembly1_A-2  TM=7.950E-01  e=1.961E-05  Saccharomyces cerevisiae YJM789